Protein AF-A0A3L7U3W5-F1 (afdb_monomer_lite)

Structure (mmCIF, N/CA/C/O backbone):
data_AF-A0A3L7U3W5-F1
#
_entry.id   AF-A0A3L7U3W5-F1
#
loop_
_atom_site.group_PDB
_atom_site.id
_atom_site.type_symbol
_atom_site.label_atom_id
_atom_site.label_alt_id
_atom_site.label_comp_id
_atom_site.label_asym_id
_atom_site.label_entity_id
_atom_site.label_seq_id
_atom_site.pdbx_PDB_ins_code
_atom_site.Cartn_x
_atom_site.Cartn_y
_atom_site.Cartn_z
_atom_site.occupancy
_atom_site.B_iso_or_equiv
_atom_site.auth_seq_id
_atom_site.auth_comp_id
_atom_site.auth_asym_id
_atom_site.auth_atom_id
_atom_site.pdbx_PDB_model_num
ATOM 1 N N . ASP A 1 1 ? 16.079 4.900 0.055 1.00 87.31 1 ASP A N 1
ATOM 2 C CA . ASP A 1 1 ? 16.506 3.492 0.210 1.00 87.31 1 ASP A CA 1
ATOM 3 C C . ASP A 1 1 ? 16.221 2.652 -1.020 1.00 87.31 1 ASP A C 1
ATOM 5 O O . ASP A 1 1 ? 17.179 2.238 -1.653 1.00 87.31 1 ASP A O 1
ATOM 9 N N . ALA A 1 2 ? 14.956 2.459 -1.415 1.00 90.25 2 ALA A N 1
ATOM 10 C CA . ALA A 1 2 ? 14.607 1.685 -2.617 1.00 90.25 2 ALA A CA 1
ATOM 11 C C . ALA A 1 2 ? 15.338 2.161 -3.890 1.00 90.25 2 ALA A C 1
ATOM 13 O O . ALA A 1 2 ? 15.872 1.344 -4.636 1.00 90.25 2 ALA A O 1
ATOM 14 N N . ASP A 1 3 ? 15.429 3.479 -4.088 1.00 89.00 3 ASP A N 1
ATOM 15 C CA . ASP A 1 3 ? 16.202 4.085 -5.176 1.00 89.00 3 ASP A CA 1
ATOM 16 C C . ASP A 1 3 ? 17.681 3.656 -5.145 1.00 89.00 3 ASP A C 1
ATOM 18 O O . ASP A 1 3 ? 18.153 2.978 -6.056 1.00 89.00 3 ASP A O 1
ATOM 22 N N . ALA A 1 4 ? 18.378 3.917 -4.034 1.00 88.94 4 ALA A N 1
ATOM 23 C CA . ALA A 1 4 ? 19.773 3.523 -3.836 1.00 88.94 4 ALA A CA 1
ATOM 24 C C . ALA A 1 4 ? 20.010 2.007 -3.983 1.00 88.94 4 ALA A C 1
ATOM 26 O O . ALA A 1 4 ? 21.026 1.599 -4.543 1.00 88.94 4 ALA A O 1
ATOM 27 N N . ALA A 1 5 ? 19.080 1.166 -3.518 1.00 91.38 5 ALA A N 1
ATOM 28 C CA . ALA A 1 5 ? 19.152 -0.280 -3.708 1.00 91.38 5 ALA A CA 1
ATOM 29 C C . ALA A 1 5 ? 19.057 -0.651 -5.197 1.00 91.38 5 ALA A C 1
ATOM 31 O O . ALA A 1 5 ? 19.858 -1.448 -5.682 1.00 91.38 5 ALA A O 1
ATOM 32 N N . SER A 1 6 ? 18.138 -0.033 -5.945 1.00 90.06 6 SER A N 1
ATOM 33 C CA . SER A 1 6 ? 18.023 -0.255 -7.390 1.00 90.06 6 SER A CA 1
ATOM 34 C C . SER A 1 6 ? 19.264 0.225 -8.158 1.00 90.06 6 SER A C 1
ATOM 36 O O . SER A 1 6 ? 19.706 -0.452 -9.084 1.00 90.06 6 SER A O 1
ATOM 38 N N . GLU A 1 7 ? 19.883 1.330 -7.730 1.00 87.31 7 GLU A N 1
ATOM 39 C CA . GLU A 1 7 ? 21.149 1.839 -8.275 1.00 87.31 7 GLU A CA 1
ATOM 40 C C . GLU A 1 7 ? 22.333 0.920 -7.978 1.00 87.31 7 GLU A C 1
ATOM 42 O O . GLU A 1 7 ? 23.217 0.734 -8.815 1.00 87.31 7 GLU A O 1
ATOM 47 N N . PHE A 1 8 ? 22.358 0.322 -6.789 1.00 90.06 8 PHE A N 1
ATOM 48 C CA . PHE A 1 8 ? 23.371 -0.660 -6.434 1.00 90.06 8 PHE A CA 1
ATOM 49 C C . PHE A 1 8 ? 23.267 -1.910 -7.315 1.00 90.06 8 PHE A C 1
ATOM 51 O O . PHE A 1 8 ? 24.278 -2.350 -7.858 1.00 90.06 8 PHE A O 1
ATOM 58 N N . LEU A 1 9 ? 22.055 -2.441 -7.524 1.00 91.69 9 LEU A N 1
ATOM 59 C CA . LEU A 1 9 ? 21.842 -3.631 -8.358 1.00 91.69 9 LEU A CA 1
ATOM 60 C C . LEU A 1 9 ? 22.316 -3.429 -9.805 1.00 91.69 9 LEU A C 1
ATOM 62 O O . LEU A 1 9 ? 22.841 -4.366 -10.398 1.00 91.69 9 LEU A O 1
ATOM 66 N N . LYS A 1 10 ? 22.224 -2.208 -10.353 1.00 86.44 10 LYS A N 1
ATOM 67 C CA . LYS A 1 10 ? 22.739 -1.868 -11.698 1.00 86.44 10 LYS A CA 1
ATOM 68 C C . LYS A 1 10 ? 24.260 -2.033 -11.828 1.00 86.44 10 LYS A C 1
ATOM 70 O O . LYS A 1 10 ? 24.765 -2.083 -12.944 1.00 86.44 10 LYS A O 1
ATOM 75 N N . LYS A 1 11 ? 24.991 -2.087 -10.709 1.00 88.88 11 LYS A N 1
ATOM 76 C CA . LYS A 1 11 ? 26.459 -2.204 -10.657 1.00 88.88 11 LYS A CA 1
ATOM 77 C C . LYS A 1 11 ? 26.939 -3.635 -10.392 1.00 88.88 11 LYS A C 1
ATOM 79 O O . LYS A 1 11 ? 28.143 -3.877 -10.413 1.00 88.88 11 LYS A O 1
ATOM 84 N N . VAL A 1 12 ? 26.029 -4.571 -10.120 1.00 93.25 12 VAL A N 1
ATOM 85 C CA . VAL A 1 12 ? 26.356 -5.981 -9.868 1.00 93.25 12 VAL A CA 1
ATOM 86 C C . VAL A 1 12 ? 26.534 -6.689 -11.211 1.00 93.25 12 VAL A C 1
ATOM 88 O O . VAL A 1 12 ? 25.612 -6.709 -12.018 1.00 93.25 12 VAL A O 1
ATOM 91 N N . ALA A 1 13 ? 27.713 -7.265 -11.461 1.00 93.44 13 ALA A N 1
ATOM 92 C CA . ALA A 1 13 ? 28.085 -7.808 -12.773 1.00 93.44 13 ALA A CA 1
ATOM 93 C C . ALA A 1 13 ? 27.183 -8.967 -13.239 1.00 93.44 13 ALA A C 1
ATOM 95 O O . ALA A 1 13 ? 26.993 -9.170 -14.436 1.00 93.44 13 ALA A O 1
ATOM 96 N N . GLU A 1 14 ? 26.622 -9.719 -12.295 1.00 96.19 14 GLU A N 1
ATOM 97 C CA . GLU A 1 14 ? 25.724 -10.848 -12.528 1.00 96.19 14 GLU A CA 1
ATOM 98 C C . GLU A 1 14 ? 24.272 -10.424 -12.815 1.00 96.19 14 GLU A C 1
ATOM 100 O O . GLU A 1 14 ? 23.442 -11.272 -13.148 1.00 96.19 14 GLU A O 1
ATOM 105 N N . ILE A 1 15 ? 23.947 -9.133 -12.684 1.00 92.31 15 ILE A N 1
ATOM 106 C CA . ILE A 1 15 ? 22.603 -8.590 -12.893 1.00 92.31 15 ILE A CA 1
ATOM 107 C C . ILE A 1 15 ? 22.582 -7.765 -14.177 1.00 92.31 15 ILE A C 1
ATOM 109 O O . ILE A 1 15 ? 23.355 -6.829 -14.364 1.00 92.31 15 ILE A O 1
ATOM 113 N N . ASP A 1 16 ? 21.637 -8.080 -15.060 1.00 89.81 16 ASP A N 1
ATOM 114 C CA . ASP A 1 16 ? 21.384 -7.275 -16.251 1.00 89.81 16 ASP A CA 1
ATOM 115 C C . ASP A 1 16 ? 20.759 -5.925 -15.858 1.00 89.81 16 ASP A C 1
ATOM 117 O O . ASP A 1 16 ? 19.572 -5.835 -15.523 1.00 89.81 16 ASP A O 1
ATOM 121 N N . ALA A 1 17 ? 21.567 -4.865 -15.913 1.00 87.44 17 ALA A N 1
ATOM 122 C CA . ALA A 1 17 ? 21.171 -3.512 -15.537 1.00 87.44 17 ALA A CA 1
ATOM 123 C C . ALA A 1 17 ? 20.010 -2.940 -16.380 1.00 87.44 17 ALA A C 1
ATOM 125 O O . ALA A 1 17 ? 19.346 -1.999 -15.939 1.00 87.44 17 ALA A O 1
ATOM 126 N N . ASP A 1 18 ? 19.719 -3.515 -17.554 1.00 86.38 18 ASP A N 1
ATOM 127 C CA . ASP A 1 18 ? 18.610 -3.104 -18.428 1.00 86.38 18 ASP A CA 1
ATOM 128 C C . ASP A 1 18 ? 17.272 -3.779 -18.075 1.00 86.38 18 ASP A C 1
ATOM 130 O O . ASP A 1 18 ? 16.249 -3.518 -18.727 1.00 86.38 18 ASP A O 1
ATOM 134 N N . ARG A 1 19 ? 17.270 -4.656 -17.059 1.00 91.50 19 ARG A N 1
ATOM 135 C CA . ARG A 1 19 ? 16.129 -5.499 -16.663 1.00 91.50 19 ARG A CA 1
ATOM 136 C C . ARG A 1 19 ? 15.846 -5.491 -15.159 1.00 91.50 19 ARG A C 1
ATOM 138 O O . ARG A 1 19 ? 15.247 -6.423 -14.631 1.00 91.50 19 ARG A O 1
ATOM 145 N N . ILE A 1 20 ? 16.228 -4.423 -14.466 1.00 92.75 20 ILE A N 1
ATOM 146 C CA . ILE A 1 20 ? 15.908 -4.235 -13.045 1.00 92.75 20 ILE A CA 1
ATOM 147 C C . ILE A 1 20 ? 14.549 -3.549 -12.912 1.00 92.75 20 ILE A C 1
ATOM 149 O O . ILE A 1 20 ? 14.344 -2.489 -13.496 1.00 92.75 20 ILE A O 1
ATOM 153 N N . GLY A 1 21 ? 13.634 -4.121 -12.131 1.00 95.00 21 GLY A N 1
ATOM 154 C CA . GLY A 1 21 ? 12.339 -3.525 -11.788 1.00 95.00 21 GLY A CA 1
ATOM 155 C C . GLY A 1 21 ? 12.110 -3.468 -10.279 1.00 95.00 21 GLY A C 1
ATOM 156 O O . GLY A 1 21 ? 12.918 -3.987 -9.509 1.00 95.00 21 GLY A O 1
ATOM 157 N N . ILE A 1 22 ? 11.008 -2.845 -9.854 1.00 97.38 22 ILE A N 1
ATOM 158 C CA . ILE A 1 22 ? 10.616 -2.764 -8.437 1.00 97.38 22 ILE A CA 1
ATOM 159 C C . ILE A 1 22 ? 9.264 -3.444 -8.248 1.00 97.38 22 ILE A C 1
ATOM 161 O O . ILE A 1 22 ? 8.291 -3.085 -8.909 1.00 97.38 22 ILE A O 1
ATOM 165 N N . ALA A 1 23 ? 9.208 -4.395 -7.316 1.00 98.06 23 ALA A N 1
ATOM 166 C CA . ALA A 1 23 ? 7.962 -4.904 -6.764 1.00 98.06 23 ALA A CA 1
ATOM 167 C C . ALA A 1 23 ? 7.704 -4.221 -5.416 1.00 98.06 23 ALA A C 1
ATOM 169 O O . ALA A 1 23 ? 8.524 -4.325 -4.505 1.00 98.06 23 ALA A O 1
ATOM 170 N N . GLY A 1 24 ? 6.593 -3.498 -5.308 1.00 98.06 24 GLY A N 1
ATOM 171 C CA . GLY A 1 24 ? 6.201 -2.771 -4.107 1.00 98.06 24 GLY A CA 1
ATOM 172 C C . GLY A 1 24 ? 4.864 -3.275 -3.582 1.00 98.06 24 GLY A C 1
ATOM 173 O O . GLY A 1 24 ? 3.891 -3.301 -4.333 1.00 98.06 24 GLY A O 1
ATOM 174 N N . HIS A 1 25 ? 4.813 -3.658 -2.306 1.00 98.31 25 HIS A N 1
ATOM 175 C CA . HIS A 1 25 ? 3.588 -4.085 -1.624 1.00 98.31 25 HIS A CA 1
ATOM 176 C C . HIS A 1 25 ? 3.057 -2.995 -0.702 1.00 98.31 25 HIS A C 1
ATOM 178 O O . HIS A 1 25 ? 3.849 -2.363 -0.004 1.00 98.31 25 HIS A O 1
ATOM 184 N N . SER A 1 26 ? 1.740 -2.777 -0.709 1.00 96.75 26 SER A N 1
ATOM 185 C CA . SER A 1 26 ? 1.068 -1.775 0.121 1.00 96.75 26 SER A CA 1
ATOM 186 C C . SER A 1 26 ? 1.695 -0.387 -0.078 1.00 96.75 26 SER A C 1
ATOM 188 O O . SER A 1 26 ? 1.810 0.073 -1.218 1.00 96.75 26 SER A O 1
ATOM 190 N N . GLU A 1 27 ? 2.195 0.258 0.977 1.00 94.75 27 GLU A N 1
ATOM 191 C CA . GLU A 1 27 ? 2.986 1.497 0.911 1.00 94.75 27 GLU A CA 1
ATOM 192 C C . GLU A 1 27 ? 4.168 1.411 -0.071 1.00 94.75 27 GLU A C 1
ATOM 194 O O . GLU A 1 27 ? 4.445 2.353 -0.815 1.00 94.75 27 GLU A O 1
ATOM 199 N N . GLY A 1 28 ? 4.839 0.260 -0.160 1.00 96.25 28 GLY A N 1
ATOM 200 C CA . GLY A 1 28 ? 5.897 0.027 -1.144 1.00 96.25 28 GLY A CA 1
ATOM 201 C C . GLY A 1 28 ? 5.395 0.160 -2.586 1.00 96.25 28 GLY A C 1
ATOM 202 O O . GLY A 1 28 ? 6.144 0.590 -3.463 1.00 96.25 28 GLY A O 1
ATOM 203 N N . GLY A 1 29 ? 4.121 -0.154 -2.829 1.00 95.88 29 GLY A N 1
ATOM 204 C CA . GLY A 1 29 ? 3.439 0.049 -4.105 1.00 95.88 29 GLY A CA 1
ATOM 205 C C . GLY A 1 29 ? 3.151 1.520 -4.423 1.00 95.88 29 GLY A C 1
ATOM 206 O O . GLY A 1 29 ? 3.066 1.870 -5.596 1.00 95.88 29 GLY A O 1
ATOM 207 N N . MET A 1 30 ? 3.084 2.398 -3.417 1.00 93.38 30 MET A N 1
ATOM 208 C CA . MET A 1 30 ? 3.056 3.858 -3.607 1.00 93.38 30 MET A CA 1
ATOM 209 C C . MET A 1 30 ? 4.457 4.421 -3.862 1.00 93.38 30 MET A C 1
ATOM 211 O O . MET A 1 30 ? 4.635 5.334 -4.667 1.00 93.38 30 MET A O 1
ATOM 215 N N . ILE A 1 31 ? 5.468 3.859 -3.195 1.00 94.06 31 ILE A N 1
ATOM 216 C CA . ILE A 1 31 ? 6.863 4.299 -3.316 1.00 94.06 31 ILE A CA 1
ATOM 217 C C . ILE A 1 31 ? 7.495 3.868 -4.644 1.00 94.06 31 ILE A C 1
ATOM 219 O O . ILE A 1 31 ? 8.298 4.610 -5.207 1.00 94.06 31 ILE A O 1
ATOM 223 N N . ALA A 1 32 ? 7.155 2.696 -5.181 1.00 95.81 32 ALA A N 1
ATOM 224 C CA . ALA A 1 32 ? 7.768 2.195 -6.411 1.00 95.81 32 ALA A CA 1
ATOM 225 C C . ALA A 1 32 ? 7.563 3.134 -7.630 1.00 95.81 32 ALA A C 1
ATOM 227 O O . ALA A 1 32 ? 8.553 3.449 -8.302 1.00 95.81 32 ALA A O 1
ATOM 228 N N . PRO A 1 33 ? 6.350 3.671 -7.893 1.00 94.50 33 PRO A N 1
ATOM 229 C CA . PRO A 1 33 ? 6.139 4.729 -8.881 1.00 94.50 33 PRO A CA 1
ATOM 230 C C . PRO A 1 33 ? 6.935 6.002 -8.593 1.00 94.50 33 PRO A C 1
ATOM 232 O O . PRO A 1 33 ? 7.474 6.602 -9.520 1.00 94.50 33 PRO A O 1
ATOM 235 N N . LEU A 1 34 ? 7.048 6.404 -7.322 1.00 92.25 34 LEU A N 1
ATOM 236 C CA . LEU A 1 34 ? 7.794 7.599 -6.919 1.00 92.25 34 LEU A CA 1
ATOM 237 C C . LEU A 1 34 ? 9.285 7.476 -7.261 1.0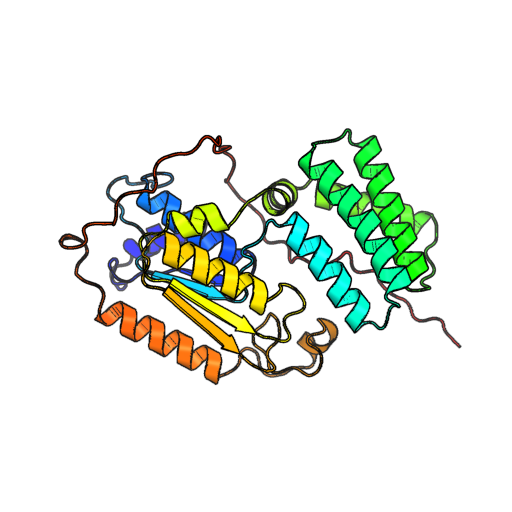0 92.25 34 LEU A C 1
ATOM 239 O O . LEU A 1 34 ? 9.863 8.398 -7.831 1.00 92.25 34 LEU A O 1
ATOM 243 N N . VAL A 1 35 ? 9.887 6.316 -6.989 1.00 91.56 35 VAL A N 1
ATOM 244 C CA . VAL A 1 35 ? 11.279 6.021 -7.364 1.00 91.56 35 VAL A CA 1
ATOM 245 C C . VAL A 1 35 ? 11.451 6.026 -8.883 1.00 91.56 35 VAL A C 1
ATOM 247 O O . VAL A 1 35 ? 12.390 6.636 -9.390 1.00 91.56 35 VAL A O 1
ATOM 250 N N . SER A 1 36 ? 10.539 5.391 -9.627 1.00 90.31 36 SER A N 1
ATOM 251 C CA . SER A 1 36 ? 10.600 5.400 -11.095 1.00 90.31 36 SER A CA 1
ATOM 252 C C . SER A 1 36 ? 10.498 6.817 -11.660 1.00 90.31 36 SER A C 1
ATOM 254 O O . SER A 1 36 ? 11.275 7.178 -12.540 1.00 90.31 36 SER A O 1
ATOM 256 N N . MET A 1 37 ? 9.574 7.626 -11.140 1.00 88.75 37 MET A N 1
ATOM 257 C CA . MET A 1 37 ? 9.403 9.031 -11.504 1.00 88.75 37 MET A CA 1
ATOM 258 C C . MET A 1 37 ? 10.692 9.827 -11.272 1.00 88.75 37 MET A C 1
ATOM 260 O O . MET A 1 37 ? 11.177 10.470 -12.198 1.00 88.75 37 MET A O 1
ATOM 264 N N . TRP A 1 38 ? 11.278 9.737 -10.074 1.00 86.69 38 TRP A N 1
ATOM 265 C CA . TRP A 1 38 ? 12.541 10.399 -9.745 1.00 86.69 38 TRP A CA 1
ATOM 266 C C . TRP A 1 38 ? 13.646 10.057 -10.748 1.00 86.69 38 TRP A C 1
ATOM 268 O O . TRP A 1 38 ? 14.199 10.955 -11.385 1.00 86.69 38 TRP A O 1
ATOM 278 N N . GLN A 1 39 ? 13.880 8.766 -10.996 1.00 82.94 39 GLN A N 1
ATOM 279 C CA . GLN A 1 39 ? 14.901 8.330 -11.950 1.00 82.94 39 GLN A CA 1
ATOM 280 C C . GLN A 1 39 ? 14.596 8.758 -13.398 1.00 82.94 39 GLN A C 1
ATOM 282 O O . GLN A 1 39 ? 15.516 9.086 -14.144 1.00 82.94 39 GLN A O 1
ATOM 287 N N . ASN A 1 40 ? 13.325 8.790 -13.817 1.00 75.12 40 ASN A N 1
ATOM 288 C CA . ASN A 1 40 ? 12.932 9.268 -15.153 1.00 75.12 40 ASN A CA 1
ATOM 289 C C . ASN A 1 40 ? 13.188 10.769 -15.351 1.00 75.12 40 ASN A C 1
ATOM 291 O O . ASN A 1 40 ? 13.339 11.219 -16.488 1.00 75.12 40 ASN A O 1
ATOM 295 N N . GLU A 1 41 ? 13.197 11.535 -14.264 1.00 76.38 41 GLU A N 1
ATOM 296 C CA . GLU A 1 41 ? 13.329 12.994 -14.265 1.00 76.38 41 GLU A CA 1
ATOM 297 C C . GLU A 1 41 ? 14.745 13.466 -13.933 1.00 76.38 41 GLU A C 1
ATOM 299 O O . GLU A 1 41 ? 14.994 14.668 -13.876 1.00 76.38 41 GLU A O 1
ATOM 304 N N . GLY A 1 42 ? 15.676 12.535 -13.703 1.00 69.25 42 GLY A N 1
ATOM 305 C CA . GLY A 1 42 ? 17.019 12.858 -13.222 1.00 69.25 42 GLY A CA 1
ATOM 306 C C . GLY A 1 42 ? 17.022 13.441 -11.804 1.00 69.25 42 GLY A C 1
ATOM 307 O O . GLY A 1 42 ? 18.013 14.030 -11.379 1.00 69.25 42 GLY A O 1
ATOM 308 N N . LEU A 1 43 ? 15.921 13.287 -11.065 1.00 60.97 43 LEU A N 1
ATOM 309 C CA . LEU A 1 43 ? 15.803 13.674 -9.666 1.00 60.97 43 LEU A CA 1
ATOM 310 C C . LEU A 1 43 ? 16.264 12.486 -8.813 1.00 60.97 43 LEU A C 1
ATOM 312 O O . LEU A 1 43 ? 15.838 11.359 -9.024 1.00 60.97 43 LEU A O 1
ATOM 316 N N . GLY A 1 44 ? 17.156 12.700 -7.850 1.00 55.72 44 GLY A N 1
ATOM 317 C CA . GLY A 1 44 ? 17.558 11.652 -6.898 1.00 55.72 44 GLY A CA 1
ATOM 318 C C . GLY A 1 44 ? 18.682 10.707 -7.342 1.00 55.72 44 GLY A C 1
ATOM 319 O O . GLY A 1 44 ? 19.245 10.023 -6.489 1.00 55.72 44 GLY A O 1
ATOM 320 N N . ALA A 1 45 ? 19.106 10.720 -8.608 1.00 52.66 45 ALA A N 1
ATOM 321 C CA . ALA A 1 45 ? 20.239 9.903 -9.030 1.00 52.66 45 ALA A CA 1
ATOM 322 C C . ALA A 1 45 ? 21.571 10.464 -8.490 1.00 52.66 45 ALA A C 1
ATOM 324 O O . ALA A 1 45 ? 21.867 11.653 -8.600 1.00 52.66 45 ALA A O 1
ATOM 325 N N . SER A 1 46 ? 22.409 9.586 -7.934 1.00 54.72 46 SER A N 1
ATOM 326 C CA . SER A 1 46 ? 23.821 9.904 -7.648 1.00 54.72 46 SER A CA 1
ATOM 327 C C . SER A 1 46 ? 24.674 9.967 -8.924 1.00 54.72 46 SER A C 1
ATOM 329 O O . SER A 1 46 ? 25.789 10.484 -8.888 1.00 54.72 46 SER A O 1
ATOM 331 N N . ASP A 1 47 ? 24.125 9.475 -10.037 1.00 57.16 47 ASP A N 1
ATOM 332 C CA . ASP A 1 47 ? 24.673 9.546 -11.385 1.00 57.16 47 ASP A CA 1
ATOM 333 C C . ASP A 1 47 ? 23.550 9.957 -12.363 1.00 57.16 47 ASP A C 1
ATOM 335 O O . ASP A 1 47 ? 22.632 9.165 -12.584 1.00 57.16 47 ASP A O 1
ATOM 339 N N . PRO A 1 48 ? 23.582 11.171 -12.939 1.00 54.78 48 PRO A N 1
ATOM 340 C CA . PRO A 1 48 ? 22.560 11.656 -13.869 1.00 54.78 48 PRO A CA 1
ATOM 341 C C . PRO A 1 48 ? 22.478 10.860 -15.186 1.00 54.78 48 PRO A C 1
ATOM 343 O O . PRO A 1 48 ? 21.525 11.051 -15.939 1.00 54.78 48 PRO A O 1
ATOM 346 N N . GLU A 1 49 ? 23.431 9.961 -15.467 1.00 56.72 49 GLU A N 1
ATOM 347 C CA . GLU A 1 49 ? 23.366 9.023 -16.598 1.00 56.72 49 GLU A CA 1
ATOM 348 C C . GLU A 1 49 ? 22.754 7.657 -16.224 1.00 56.72 49 GLU A C 1
ATOM 350 O O . GLU A 1 49 ? 22.501 6.804 -17.093 1.00 56.72 49 GLU A O 1
ATOM 355 N N . SER A 1 50 ? 22.454 7.432 -14.938 1.00 60.84 50 SER A N 1
ATOM 356 C CA . SER A 1 50 ? 21.730 6.237 -14.516 1.00 60.84 50 SER A CA 1
ATOM 357 C C . SER A 1 50 ? 20.266 6.330 -14.936 1.00 60.84 50 SER A C 1
ATOM 359 O O . SER A 1 50 ? 19.553 7.279 -14.632 1.00 60.84 50 SER A O 1
ATOM 361 N N . ALA A 1 51 ? 19.796 5.331 -15.673 1.00 65.44 51 ALA A N 1
ATOM 362 C CA . ALA A 1 51 ? 18.448 5.296 -16.206 1.00 65.44 51 ALA A CA 1
ATOM 363 C C . ALA A 1 51 ? 17.522 4.617 -15.232 1.00 65.44 51 ALA A C 1
ATOM 365 O O . ALA A 1 51 ? 17.937 3.768 -14.447 1.00 65.44 51 ALA A O 1
ATOM 366 N N . ALA A 1 52 ? 16.247 4.936 -15.379 1.00 76.62 52 ALA A N 1
ATOM 367 C CA . ALA A 1 52 ? 15.199 4.392 -14.555 1.00 76.62 52 ALA A CA 1
ATOM 368 C C . ALA A 1 52 ? 15.138 2.858 -14.543 1.00 76.62 52 ALA A C 1
ATOM 370 O O . ALA A 1 52 ? 15.535 2.166 -15.486 1.00 76.62 52 ALA A O 1
ATOM 371 N N . VAL A 1 53 ? 14.573 2.336 -13.456 1.00 90.31 53 VAL A N 1
ATOM 372 C CA . VAL A 1 53 ? 14.046 0.972 -13.378 1.00 90.31 53 VAL A CA 1
ATOM 373 C C . VAL A 1 53 ? 13.154 0.675 -14.580 1.00 90.31 53 VAL A C 1
ATOM 375 O O . VAL A 1 53 ? 12.490 1.551 -15.118 1.00 90.31 53 VAL A O 1
ATOM 378 N N . SER A 1 54 ? 13.148 -0.575 -15.020 1.00 92.06 54 SER A N 1
ATOM 379 C CA . SER A 1 54 ? 12.613 -0.986 -16.316 1.00 92.06 54 SER A CA 1
ATOM 380 C C . SER A 1 54 ? 11.162 -1.453 -16.295 1.00 92.06 54 SER A C 1
ATOM 382 O O . SER A 1 54 ? 10.563 -1.551 -17.363 1.00 92.06 54 SER A O 1
ATOM 384 N N . PHE A 1 55 ? 10.601 -1.756 -15.125 1.00 95.81 55 PHE A N 1
ATOM 385 C CA . PHE A 1 55 ? 9.193 -2.113 -14.930 1.00 95.81 55 PHE A CA 1
ATOM 386 C C . PHE A 1 55 ? 8.810 -1.996 -13.449 1.00 95.81 55 PHE A C 1
ATOM 388 O O . PHE A 1 55 ? 9.683 -2.001 -12.575 1.00 95.81 55 PHE A O 1
ATOM 395 N N . LEU A 1 56 ? 7.508 -1.932 -13.171 1.00 97.81 56 LEU A N 1
ATOM 396 C CA . LEU A 1 56 ? 6.948 -1.895 -11.820 1.00 97.81 56 LEU A CA 1
ATOM 397 C C . LEU A 1 56 ? 5.925 -3.012 -11.615 1.00 97.81 56 LEU A C 1
ATOM 399 O O . LEU A 1 56 ? 5.104 -3.271 -12.496 1.00 97.81 56 LEU A O 1
ATOM 403 N N . VAL A 1 57 ? 5.943 -3.624 -10.432 1.00 98.62 57 VAL A N 1
ATOM 404 C CA . VAL A 1 57 ? 4.894 -4.529 -9.952 1.00 98.62 57 VAL A CA 1
ATOM 405 C C . VAL A 1 57 ? 4.307 -3.953 -8.663 1.00 98.62 57 VAL A C 1
ATOM 407 O O . VAL A 1 57 ? 5.013 -3.802 -7.671 1.00 98.62 57 VAL A O 1
ATOM 410 N N . LEU A 1 58 ? 3.028 -3.594 -8.683 1.00 98.69 58 LEU A N 1
ATOM 411 C CA . LEU A 1 58 ? 2.323 -2.929 -7.590 1.00 98.69 58 LEU A CA 1
ATOM 412 C C . LEU A 1 58 ? 1.363 -3.931 -6.942 1.00 98.69 58 LEU A C 1
ATOM 414 O O . LEU A 1 58 ? 0.391 -4.354 -7.566 1.00 98.69 58 LEU A O 1
ATOM 418 N N . LEU A 1 59 ? 1.651 -4.339 -5.711 1.00 98.75 59 LEU A N 1
ATOM 419 C CA . LEU A 1 59 ? 0.904 -5.359 -4.975 1.00 98.75 59 LEU A CA 1
ATOM 420 C C . LEU A 1 59 ? 0.050 -4.668 -3.913 1.00 98.75 59 LEU A C 1
ATOM 422 O O . LEU A 1 59 ? 0.611 -4.024 -3.032 1.00 98.75 59 LEU A O 1
ATOM 426 N N . ALA A 1 60 ? -1.277 -4.781 -3.989 1.00 98.25 60 ALA A N 1
ATOM 427 C CA . ALA A 1 60 ? -2.208 -4.149 -3.048 1.00 98.25 60 ALA A CA 1
ATOM 428 C C . ALA A 1 60 ? -1.860 -2.667 -2.796 1.00 98.25 60 ALA A C 1
ATOM 430 O O . ALA A 1 60 ? -1.821 -2.195 -1.664 1.00 98.25 60 ALA A O 1
ATOM 431 N N . ALA A 1 61 ? -1.500 -1.957 -3.868 1.00 97.81 61 ALA A N 1
ATOM 432 C CA . ALA A 1 61 ? -0.970 -0.607 -3.782 1.00 97.81 61 ALA A CA 1
ATOM 433 C C . ALA A 1 61 ? -2.109 0.412 -3.635 1.00 97.81 61 ALA A C 1
ATOM 435 O O . ALA A 1 61 ? -2.999 0.438 -4.495 1.00 97.81 61 ALA A O 1
ATOM 436 N N . PRO A 1 62 ? -2.070 1.289 -2.618 1.00 96.62 62 PRO A N 1
ATOM 437 C CA . PRO A 1 62 ? -2.942 2.446 -2.586 1.00 96.62 62 PRO A CA 1
ATOM 438 C C . PRO A 1 62 ? -2.689 3.373 -3.780 1.00 96.62 62 PRO A C 1
ATOM 440 O O . PRO A 1 62 ? -1.557 3.673 -4.160 1.00 96.62 62 PRO A O 1
ATOM 443 N N . ALA A 1 63 ? -3.783 3.851 -4.346 1.00 96.00 63 ALA A N 1
ATOM 444 C CA . ALA A 1 63 ? -3.876 4.808 -5.436 1.00 96.00 63 ALA A CA 1
ATOM 445 C C . ALA A 1 63 ? -4.737 6.025 -5.036 1.00 96.00 63 ALA A C 1
ATOM 447 O O . ALA A 1 63 ? -5.037 6.874 -5.868 1.00 96.00 63 ALA A O 1
ATOM 448 N N . GLN A 1 64 ? -5.122 6.109 -3.761 1.00 94.69 64 GLN A N 1
ATOM 449 C CA . GLN A 1 64 ? -5.760 7.256 -3.117 1.00 94.69 64 GLN A CA 1
ATOM 450 C C . GLN A 1 64 ? -4.783 7.909 -2.135 1.00 94.69 64 GLN A C 1
ATOM 452 O O . GLN A 1 64 ? -3.750 7.327 -1.795 1.00 94.69 64 GLN A O 1
ATOM 457 N N . ARG A 1 65 ? -5.112 9.111 -1.650 1.00 93.88 65 ARG A N 1
ATOM 458 C CA . ARG A 1 65 ? -4.329 9.757 -0.588 1.00 93.88 65 ARG A CA 1
ATOM 459 C C . ARG A 1 65 ? -4.414 8.941 0.698 1.00 93.88 65 ARG A C 1
ATOM 461 O O . ARG A 1 65 ? -5.470 8.383 0.996 1.00 93.88 65 ARG A O 1
ATOM 468 N N . GLY A 1 66 ? -3.345 8.922 1.497 1.00 93.50 66 GLY A N 1
ATOM 469 C CA . GLY A 1 66 ? -3.312 8.131 2.734 1.00 93.50 66 GLY A CA 1
ATOM 470 C C . GLY A 1 66 ? -4.445 8.473 3.705 1.00 93.50 66 GLY A C 1
ATOM 471 O O . GLY A 1 66 ? -4.990 7.576 4.336 1.00 93.50 66 GLY A O 1
ATOM 472 N N . ALA A 1 67 ? -4.879 9.738 3.757 1.00 95.81 67 ALA A N 1
ATOM 473 C CA . ALA A 1 67 ? -6.051 10.151 4.534 1.00 95.81 67 ALA A CA 1
ATOM 474 C C . ALA A 1 67 ? -7.323 9.362 4.170 1.00 95.81 67 ALA A C 1
ATOM 476 O O . ALA A 1 67 ? -8.043 8.891 5.048 1.00 95.81 67 ALA A O 1
ATOM 477 N N . GLU A 1 68 ? -7.590 9.205 2.872 1.00 96.50 68 GLU A N 1
ATOM 478 C CA . GLU A 1 68 ? -8.756 8.474 2.369 1.00 96.50 68 GLU A CA 1
ATOM 479 C C . GLU A 1 68 ? -8.625 6.979 2.663 1.00 96.50 68 GLU A C 1
ATOM 481 O O . GLU A 1 68 ? -9.594 6.347 3.080 1.00 96.50 68 GLU A O 1
ATOM 486 N N . VAL A 1 69 ? -7.411 6.438 2.505 1.00 96.00 69 VAL A N 1
ATOM 487 C CA . VAL A 1 69 ? -7.098 5.034 2.795 1.00 96.00 69 VAL A CA 1
ATOM 488 C C . VAL A 1 69 ? -7.361 4.715 4.265 1.00 96.00 69 VAL A C 1
ATOM 490 O O . VAL A 1 69 ? -8.066 3.754 4.545 1.00 96.00 69 VAL A O 1
ATOM 493 N N . LEU A 1 70 ? -6.860 5.527 5.203 1.00 96.12 70 LEU A N 1
ATOM 494 C CA . LEU A 1 70 ? -7.005 5.279 6.644 1.00 96.12 70 LEU A CA 1
ATOM 495 C C . LEU A 1 70 ? -8.461 5.359 7.111 1.00 96.12 70 LEU A C 1
ATOM 497 O O . LEU A 1 70 ? -8.902 4.537 7.921 1.00 96.12 70 LEU A O 1
ATOM 501 N N . VAL A 1 71 ? -9.222 6.330 6.594 1.00 97.69 71 VAL A N 1
ATOM 502 C CA . VAL A 1 71 ? -10.649 6.468 6.914 1.00 97.69 71 VAL A CA 1
ATOM 503 C C . VAL A 1 71 ? -11.426 5.273 6.363 1.00 97.69 71 VAL A C 1
ATOM 505 O O . VAL A 1 71 ? -12.158 4.634 7.116 1.00 97.69 71 VAL A O 1
ATOM 508 N N . TRP A 1 72 ? -11.228 4.918 5.090 1.00 97.50 72 TRP A N 1
ATOM 509 C CA . TRP A 1 72 ? -11.885 3.758 4.482 1.00 97.50 72 TRP A CA 1
ATOM 510 C C . TRP A 1 72 ? -11.532 2.452 5.212 1.00 97.50 72 TRP A C 1
ATOM 512 O O . TRP A 1 72 ? -12.428 1.724 5.637 1.00 97.50 72 TRP A O 1
ATOM 522 N N . GLN A 1 73 ? -10.239 2.214 5.456 1.00 96.75 73 GLN A N 1
ATOM 523 C CA . GLN A 1 73 ? -9.720 1.036 6.157 1.00 96.75 73 GLN A CA 1
ATOM 524 C C . GLN A 1 73 ? -10.350 0.887 7.546 1.00 96.75 73 GLN A C 1
ATOM 526 O O . GLN A 1 73 ? -10.717 -0.214 7.946 1.00 96.75 73 GLN A O 1
ATOM 531 N N . THR A 1 74 ? -10.521 1.991 8.279 1.00 96.62 74 THR A N 1
ATOM 532 C CA . THR A 1 74 ? -11.164 1.962 9.603 1.00 96.62 74 THR A CA 1
ATOM 533 C C . THR A 1 74 ? -12.590 1.431 9.519 1.00 96.62 74 THR A C 1
ATOM 535 O O . THR A 1 74 ? -12.981 0.597 10.331 1.00 96.62 74 THR A O 1
ATOM 538 N N . GLY A 1 75 ? -13.360 1.882 8.526 1.00 97.00 75 GLY A N 1
ATOM 539 C CA . GLY A 1 75 ? -14.734 1.426 8.334 1.00 97.00 75 GLY A CA 1
ATOM 540 C C . GLY A 1 75 ? -14.810 -0.065 8.020 1.00 97.00 75 GLY A C 1
ATOM 541 O O . GLY A 1 75 ? -15.603 -0.776 8.634 1.00 97.00 75 GLY A O 1
ATOM 542 N N . GLU A 1 76 ? -13.958 -0.551 7.116 1.00 96.31 76 GLU A N 1
ATOM 543 C CA . GLU A 1 76 ? -13.946 -1.967 6.731 1.00 96.31 76 GLU A CA 1
ATOM 544 C C . GLU A 1 76 ? -13.503 -2.894 7.865 1.00 96.31 76 GLU A C 1
ATOM 546 O O . GLU A 1 76 ? -14.118 -3.941 8.075 1.00 96.31 76 GLU A O 1
ATOM 551 N N . LEU A 1 77 ? -12.482 -2.506 8.636 1.00 92.19 77 LEU A N 1
ATOM 552 C CA . LEU A 1 77 ? -12.031 -3.295 9.784 1.00 92.19 77 LEU A CA 1
ATOM 553 C C . LEU A 1 77 ? -13.115 -3.376 10.865 1.00 92.19 77 LEU A C 1
ATOM 555 O O . LEU A 1 77 ? -13.438 -4.470 11.323 1.00 92.19 77 LEU A O 1
ATOM 559 N N . MET A 1 78 ? -13.748 -2.253 11.211 1.00 94.12 78 MET A N 1
ATOM 560 C CA . MET A 1 78 ? -14.835 -2.239 12.197 1.00 94.12 78 MET A CA 1
ATOM 561 C C . MET A 1 78 ? -16.059 -3.035 11.729 1.00 94.12 78 MET A C 1
ATOM 563 O O . MET A 1 78 ? -16.693 -3.734 12.522 1.00 94.12 78 MET A O 1
ATOM 567 N N . ARG A 1 79 ? -16.385 -2.978 10.433 1.00 95.19 79 ARG A N 1
ATOM 568 C CA . ARG A 1 79 ? -17.460 -3.790 9.852 1.00 95.19 79 ARG A CA 1
ATOM 569 C C . ARG A 1 79 ? -17.141 -5.279 9.929 1.00 95.19 79 ARG A C 1
ATOM 571 O O . ARG A 1 79 ? -18.022 -6.071 10.260 1.00 95.19 79 ARG A O 1
ATOM 578 N N . ALA A 1 80 ? -15.892 -5.665 9.670 1.00 90.56 80 ALA A N 1
ATOM 579 C CA . ALA A 1 80 ? -15.440 -7.049 9.808 1.00 90.56 80 ALA A CA 1
ATOM 580 C C . ALA A 1 80 ? -15.491 -7.550 11.264 1.00 90.56 80 ALA A C 1
ATOM 582 O O . ALA A 1 80 ? -15.684 -8.744 11.492 1.00 90.56 80 ALA A O 1
ATOM 583 N N . GLU A 1 81 ? -15.376 -6.648 12.239 1.00 89.00 81 GLU A N 1
ATOM 584 C CA . GLU A 1 81 ? -15.552 -6.928 13.671 1.00 89.00 81 GLU A CA 1
ATOM 585 C C . GLU A 1 81 ? -17.026 -6.931 14.121 1.00 89.00 81 GLU A C 1
ATOM 587 O O . GLU A 1 81 ? -17.326 -7.270 15.266 1.00 89.00 81 GLU A O 1
ATOM 592 N N . GLY A 1 82 ? -17.966 -6.607 13.227 1.00 92.12 82 GLY A N 1
ATOM 593 C CA . GLY A 1 82 ? -19.403 -6.634 13.505 1.00 92.12 82 GLY A CA 1
ATOM 594 C C . GLY A 1 82 ? -19.946 -5.383 14.199 1.00 92.12 82 GLY A C 1
ATOM 595 O O . GLY A 1 82 ? -21.040 -5.433 14.765 1.00 92.12 82 GLY A O 1
ATOM 596 N N . VAL A 1 83 ? -19.215 -4.266 14.162 1.00 95.19 83 VAL A N 1
ATOM 597 C CA . VAL A 1 83 ? -19.712 -2.970 14.648 1.00 95.19 83 VAL A CA 1
ATOM 598 C C . VAL A 1 83 ? -20.863 -2.485 13.754 1.00 95.19 83 VAL A C 1
ATOM 600 O O . VAL A 1 83 ? -20.858 -2.713 12.545 1.00 95.19 83 VAL A O 1
ATOM 603 N N . SER A 1 84 ? -21.872 -1.826 14.336 1.00 97.31 84 SER A N 1
ATOM 604 C CA . SER A 1 84 ? -23.023 -1.336 13.566 1.00 97.31 84 SER A CA 1
ATOM 605 C C . SER A 1 84 ? -22.649 -0.173 12.642 1.00 97.31 84 SER A C 1
ATOM 607 O O . SER A 1 84 ? -21.783 0.640 12.970 1.00 97.31 84 SER A O 1
ATOM 609 N N . GLU A 1 85 ? -23.341 -0.044 11.507 1.00 97.75 85 GLU A N 1
ATOM 610 C CA . GLU A 1 85 ? -23.086 1.037 10.544 1.00 97.75 85 GLU A CA 1
ATOM 611 C C . GLU A 1 85 ? -23.290 2.431 11.154 1.00 97.75 85 GLU A C 1
ATOM 613 O O . GLU A 1 85 ? -22.573 3.366 10.803 1.00 97.75 85 GLU A O 1
ATOM 618 N N . GLU A 1 86 ? -24.223 2.590 12.099 1.00 97.81 86 GLU A N 1
ATOM 619 C CA . GLU A 1 86 ? -24.436 3.862 12.797 1.00 97.81 86 GLU A CA 1
ATOM 620 C C . GLU A 1 86 ? -23.219 4.257 13.641 1.00 97.81 86 GLU A C 1
ATOM 622 O O . GLU A 1 86 ? -22.804 5.418 13.635 1.00 97.81 86 GLU A O 1
ATOM 627 N N . ALA A 1 87 ? -22.625 3.293 14.348 1.00 97.50 87 ALA A N 1
ATOM 628 C CA . ALA A 1 87 ? -21.435 3.522 15.156 1.00 97.50 87 ALA A CA 1
ATOM 629 C C . ALA A 1 87 ? -20.191 3.728 14.275 1.00 97.50 87 ALA A C 1
ATOM 631 O O . ALA A 1 87 ? -19.398 4.635 14.535 1.00 97.50 87 ALA A O 1
ATOM 632 N N . ILE A 1 88 ? -20.061 2.959 13.186 1.00 98.19 88 ILE A N 1
ATOM 633 C CA . ILE A 1 88 ? -19.014 3.156 12.173 1.00 98.19 88 ILE A CA 1
ATOM 634 C C . ILE A 1 88 ? -19.097 4.574 11.606 1.00 98.19 88 ILE A C 1
ATOM 636 O O . ILE A 1 88 ? -18.086 5.271 11.574 1.00 98.19 88 ILE A O 1
ATOM 640 N N . ALA A 1 89 ? -20.284 5.053 11.224 1.00 98.44 89 ALA A N 1
ATOM 641 C CA . ALA A 1 89 ? -20.452 6.397 10.674 1.00 98.44 89 ALA A CA 1
ATOM 642 C C . ALA A 1 89 ? -19.943 7.491 11.631 1.00 98.44 89 ALA A C 1
ATOM 644 O O . ALA A 1 89 ? -19.260 8.419 11.192 1.00 98.44 89 ALA A O 1
ATOM 645 N N . ALA A 1 90 ? -20.211 7.367 12.936 1.00 98.19 90 ALA A N 1
ATOM 646 C CA . ALA A 1 90 ? -19.692 8.297 13.940 1.00 98.19 90 ALA A CA 1
ATOM 647 C C . ALA A 1 90 ? -18.155 8.255 14.033 1.00 98.19 90 ALA A C 1
ATOM 649 O O . ALA A 1 90 ? -17.509 9.307 14.056 1.00 98.19 90 ALA A O 1
ATOM 650 N N . VAL A 1 91 ? -17.559 7.057 14.021 1.00 98.31 91 VAL A N 1
ATOM 651 C CA . VAL A 1 91 ? -16.096 6.896 14.022 1.00 98.31 91 VAL A CA 1
ATOM 652 C C . VAL A 1 91 ? -15.469 7.492 12.763 1.00 98.31 91 VAL A C 1
ATOM 654 O O . VAL A 1 91 ? -14.474 8.206 12.868 1.00 98.31 91 VAL A O 1
ATOM 657 N N . LEU A 1 92 ? -16.049 7.270 11.580 1.00 98.44 92 LEU A N 1
ATOM 658 C CA . LEU A 1 92 ? -15.524 7.810 10.322 1.00 98.44 92 LEU A CA 1
ATOM 659 C C . LEU A 1 92 ? -15.553 9.344 10.287 1.00 98.44 92 LEU A C 1
ATOM 661 O O . LEU A 1 92 ? -14.613 9.960 9.779 1.00 98.44 92 LEU A O 1
ATOM 665 N N . VAL A 1 93 ? -16.578 9.974 10.873 1.00 98.69 93 VAL A N 1
ATOM 666 C CA . VAL A 1 93 ? -16.622 11.436 11.047 1.00 98.69 93 VAL A CA 1
ATOM 667 C C . VAL A 1 93 ? -15.477 11.914 11.944 1.00 98.69 93 VAL A C 1
ATOM 669 O O . VAL A 1 93 ? -14.746 12.831 11.562 1.00 98.69 93 VAL A O 1
ATOM 672 N N . ALA A 1 94 ? -15.273 11.278 13.101 1.00 98.44 94 ALA A N 1
ATOM 673 C CA . ALA A 1 94 ? -14.186 11.642 14.010 1.00 98.44 94 ALA A CA 1
ATOM 674 C C . ALA A 1 94 ? -12.800 11.399 13.382 1.00 98.44 94 ALA A C 1
ATOM 676 O O . ALA A 1 94 ? -11.902 12.231 13.511 1.00 98.44 94 ALA A O 1
ATOM 677 N N . HIS A 1 95 ? -12.633 10.303 12.639 1.00 98.44 95 HIS A N 1
ATOM 678 C CA . HIS A 1 95 ? -11.376 9.972 11.970 1.00 98.44 95 HIS A CA 1
ATOM 679 C C . HIS A 1 95 ? -11.068 10.976 10.853 1.00 98.44 95 HIS A C 1
ATOM 681 O O . HIS A 1 95 ? -9.952 11.484 10.758 1.00 98.44 95 HIS A O 1
ATOM 687 N N . THR A 1 96 ? -12.077 11.365 10.071 1.00 98.44 96 THR A N 1
ATOM 688 C CA . THR A 1 96 ? -11.932 12.409 9.048 1.00 98.44 96 THR A CA 1
ATOM 689 C C . THR A 1 96 ? -11.494 13.741 9.665 1.00 98.44 96 THR A C 1
ATOM 691 O O . THR A 1 96 ? -10.641 14.425 9.101 1.00 98.44 96 THR A O 1
ATOM 694 N N . ALA A 1 97 ? -12.005 14.102 10.848 1.00 98.19 97 ALA A N 1
ATOM 695 C CA . ALA A 1 97 ? -11.574 15.310 11.553 1.00 98.19 97 ALA A CA 1
ATOM 696 C C . ALA A 1 97 ? -10.087 15.261 11.952 1.00 98.19 97 ALA A C 1
ATOM 698 O O . ALA A 1 97 ? -9.385 16.259 11.796 1.00 98.19 97 ALA A O 1
ATOM 699 N N . VAL A 1 98 ? -9.583 14.102 12.398 1.00 97.88 98 VAL A N 1
ATOM 700 C CA . VAL A 1 98 ? -8.145 13.903 12.661 1.00 97.88 98 VAL A CA 1
ATOM 701 C C . VAL A 1 98 ? -7.329 14.052 11.376 1.00 97.88 98 VAL A C 1
ATOM 703 O O . VAL A 1 98 ? -6.332 14.774 11.373 1.00 97.88 98 VAL A O 1
ATOM 706 N N . MET A 1 99 ? -7.756 13.420 10.278 1.00 97.25 99 MET A N 1
ATOM 707 C CA . MET A 1 99 ? -7.052 13.518 8.995 1.00 97.25 99 MET A CA 1
ATOM 708 C C . MET A 1 99 ? -6.982 14.966 8.498 1.00 97.25 99 MET A C 1
ATOM 710 O O . MET A 1 99 ? -5.907 15.435 8.125 1.00 97.25 99 MET A O 1
ATOM 714 N N . ASN A 1 100 ? -8.091 15.706 8.572 1.00 97.00 100 ASN A N 1
ATOM 715 C CA . ASN A 1 100 ? -8.132 17.123 8.208 1.00 97.00 100 ASN A CA 1
ATOM 716 C C . ASN A 1 100 ? -7.233 17.972 9.113 1.00 97.00 100 ASN A C 1
ATOM 718 O O . ASN A 1 100 ? -6.505 18.822 8.613 1.00 97.00 100 ASN A O 1
ATOM 722 N N . ALA A 1 101 ? -7.199 17.703 10.423 1.00 96.31 101 ALA A N 1
ATOM 723 C CA . ALA A 1 101 ? -6.303 18.411 11.335 1.00 96.31 101 ALA A CA 1
ATOM 724 C C . ALA A 1 101 ? -4.820 18.233 10.958 1.00 96.31 101 ALA A C 1
ATOM 726 O O . ALA A 1 101 ? -4.042 19.182 11.063 1.00 96.31 101 ALA A O 1
ATOM 727 N N . VAL A 1 102 ? -4.429 17.045 10.478 1.00 94.12 102 VAL A N 1
ATOM 728 C CA . VAL A 1 102 ? -3.069 16.790 9.977 1.00 94.12 102 VAL A CA 1
ATOM 729 C C . VAL A 1 102 ? -2.819 17.494 8.638 1.00 94.12 102 VAL A C 1
ATOM 731 O O . VAL A 1 102 ? -1.788 18.149 8.481 1.00 94.12 102 VAL A O 1
ATOM 734 N N . ILE A 1 103 ? -3.757 17.398 7.689 1.00 94.81 103 ILE A N 1
ATOM 735 C CA . ILE A 1 103 ? -3.656 18.029 6.360 1.00 94.81 103 ILE A CA 1
ATOM 736 C C . ILE A 1 103 ? -3.533 19.554 6.479 1.00 94.81 103 ILE A C 1
ATOM 738 O O . ILE A 1 103 ? -2.643 20.151 5.868 1.00 94.81 103 ILE A O 1
ATOM 742 N N . ASP A 1 104 ? -4.378 20.167 7.306 1.00 95.62 104 ASP A N 1
ATOM 743 C CA . ASP A 1 104 ? -4.437 21.616 7.518 1.00 95.62 104 ASP A CA 1
ATOM 744 C C . ASP A 1 104 ? -3.349 22.119 8.478 1.00 95.62 104 ASP A C 1
ATOM 746 O O . ASP A 1 104 ? -3.216 23.324 8.694 1.00 95.62 104 ASP A O 1
ATOM 750 N N . LYS A 1 105 ? -2.540 21.204 9.036 1.00 94.19 105 LYS A N 1
ATOM 751 C CA . LYS A 1 105 ? -1.471 21.493 10.005 1.00 94.19 105 LYS A CA 1
ATOM 752 C C . LYS A 1 105 ? -1.987 22.276 11.214 1.00 94.19 105 LYS A C 1
ATOM 754 O O . LYS A 1 105 ? -1.362 23.247 11.647 1.00 94.19 105 LYS A O 1
ATOM 759 N N . GLN A 1 106 ? -3.127 21.846 11.749 1.00 95.12 106 GLN A N 1
ATOM 760 C CA . GLN A 1 106 ? -3.742 22.484 12.905 1.00 95.12 106 GLN A CA 1
ATOM 761 C C . GLN A 1 106 ? -2.806 22.462 14.126 1.00 95.12 106 GLN A C 1
ATOM 763 O O . GLN A 1 106 ? -1.940 21.583 14.242 1.00 95.12 106 GLN A O 1
ATOM 768 N N . PRO A 1 107 ? -2.966 23.407 15.071 1.00 95.19 107 PRO A N 1
ATOM 769 C CA . PRO A 1 107 ? -2.206 23.415 16.313 1.00 95.19 107 PRO A CA 1
ATOM 770 C C . PRO A 1 107 ? -2.266 22.069 17.047 1.00 95.19 107 PRO A C 1
ATOM 772 O O . PRO A 1 107 ? -3.293 21.393 17.069 1.00 95.19 107 PRO A O 1
ATOM 775 N N . ALA A 1 108 ? -1.182 21.706 17.740 1.00 92.12 108 ALA A N 1
ATOM 776 C CA . ALA A 1 108 ? -1.082 20.420 18.441 1.00 92.12 108 ALA A CA 1
ATOM 777 C C . ALA A 1 108 ? -2.228 20.168 19.443 1.00 92.12 108 ALA A C 1
ATOM 779 O O . ALA A 1 108 ? -2.629 19.023 19.641 1.00 92.12 108 ALA A O 1
ATOM 780 N N . ALA A 1 109 ? -2.771 21.225 20.056 1.00 95.12 109 ALA A N 1
ATOM 781 C CA . ALA A 1 109 ? -3.920 21.127 20.953 1.00 95.12 109 ALA A CA 1
ATOM 782 C C . ALA A 1 109 ? -5.208 20.698 20.224 1.00 95.12 109 ALA A C 1
ATOM 784 O O . ALA A 1 109 ? -5.970 19.898 20.762 1.00 95.12 109 ALA A O 1
ATOM 785 N N . GLU A 1 110 ? -5.428 21.179 18.999 1.00 96.31 110 GLU A N 1
ATOM 786 C CA . GLU A 1 110 ? -6.596 20.828 18.183 1.00 96.31 110 GLU A CA 1
ATOM 787 C C . GLU A 1 110 ? -6.490 19.397 17.653 1.00 96.31 110 GLU A C 1
ATOM 789 O O . GLU A 1 110 ? -7.442 18.627 17.779 1.00 96.31 110 GLU A O 1
ATOM 794 N N . LEU A 1 111 ? -5.307 18.996 17.167 1.00 95.12 111 LEU A N 1
ATOM 795 C CA . LEU A 1 111 ? -5.048 17.603 16.788 1.00 95.12 111 LEU A CA 1
ATOM 796 C C . LEU A 1 111 ? -5.260 16.657 17.980 1.00 95.12 111 LEU A C 1
ATOM 798 O O . LEU A 1 111 ? -5.869 15.599 17.828 1.00 95.12 111 LEU A O 1
ATOM 802 N N . ARG A 1 112 ? -4.802 17.048 19.179 1.00 96.56 112 ARG A N 1
ATOM 803 C CA . ARG A 1 112 ? -5.021 16.272 20.408 1.00 96.56 112 ARG A CA 1
ATOM 804 C C . ARG A 1 112 ? -6.504 16.124 20.737 1.00 96.56 112 ARG A C 1
ATOM 806 O O . ARG A 1 112 ? -6.929 15.012 21.028 1.00 96.56 112 ARG A O 1
ATOM 813 N N . ALA A 1 113 ? -7.281 17.202 20.664 1.00 97.81 113 ALA A N 1
ATOM 814 C CA . ALA A 1 113 ? -8.717 17.158 20.936 1.00 97.81 113 ALA A CA 1
ATOM 815 C C . ALA A 1 113 ? -9.482 16.288 19.918 1.00 97.81 113 ALA A C 1
ATOM 817 O O . ALA A 1 113 ? -10.342 15.490 20.302 1.00 97.81 113 ALA A O 1
ATOM 818 N N . ALA A 1 114 ? -9.140 16.392 18.629 1.00 97.81 114 ALA A N 1
ATOM 819 C CA . ALA A 1 114 ? -9.716 15.548 17.583 1.00 97.81 114 ALA A CA 1
ATOM 820 C C . ALA A 1 114 ? -9.370 14.065 17.800 1.00 97.81 114 ALA A C 1
ATOM 822 O O . ALA A 1 114 ? -10.244 13.205 17.702 1.00 97.81 114 ALA A O 1
ATOM 823 N N . MET A 1 115 ? -8.119 13.766 18.162 1.00 97.19 115 MET A N 1
ATOM 824 C CA . MET A 1 115 ? -7.676 12.399 18.440 1.00 97.19 115 MET A CA 1
ATOM 825 C C . MET A 1 115 ? -8.353 11.808 19.681 1.00 97.19 115 MET A C 1
ATOM 827 O O . MET A 1 115 ? -8.773 10.655 19.660 1.00 97.19 115 MET A O 1
ATOM 831 N N . GLU A 1 116 ? -8.509 12.587 20.753 1.00 97.62 116 GLU A N 1
ATOM 832 C CA . GLU A 1 116 ? -9.245 12.134 21.937 1.00 97.62 116 GLU A CA 1
ATOM 833 C C . GLU A 1 116 ? -10.702 11.803 21.590 1.00 97.62 116 GLU A C 1
ATOM 835 O O . GLU A 1 116 ? -11.217 10.766 22.006 1.00 97.62 116 GLU A O 1
ATOM 840 N N . THR A 1 117 ? -11.342 12.645 20.772 1.00 98.19 117 THR A N 1
ATOM 841 C CA . THR A 1 117 ? -12.704 12.403 20.274 1.00 98.19 117 THR A CA 1
ATOM 842 C C . THR A 1 117 ? -12.776 11.099 19.482 1.00 98.19 117 THR A C 1
ATOM 844 O O . THR A 1 117 ? -13.669 10.289 19.729 1.00 98.19 117 THR A O 1
ATOM 847 N N . LEU A 1 118 ? -11.825 10.859 18.572 1.00 97.88 118 LEU A N 1
ATOM 848 C CA . LEU A 1 118 ? -11.750 9.617 17.803 1.00 97.88 118 LEU A CA 1
ATOM 849 C C . LEU A 1 118 ? -11.632 8.391 18.716 1.00 97.88 118 LEU A C 1
ATOM 851 O O . LEU A 1 118 ? -12.451 7.481 18.602 1.00 97.88 118 LEU A O 1
ATOM 855 N N . ILE A 1 119 ? -10.676 8.388 19.650 1.00 96.50 119 ILE A N 1
ATOM 856 C CA . ILE A 1 119 ? -10.441 7.240 20.538 1.00 96.50 119 ILE A CA 1
ATOM 857 C C . ILE A 1 119 ? -11.680 6.956 21.392 1.00 96.50 119 ILE A C 1
ATOM 859 O O . ILE A 1 119 ? -12.118 5.811 21.474 1.00 96.50 119 ILE A O 1
ATOM 863 N N . ARG A 1 120 ? -12.292 7.986 21.991 1.00 96.50 120 ARG A N 1
ATOM 864 C CA . ARG A 1 120 ? -13.520 7.814 22.786 1.00 96.50 120 ARG A CA 1
ATOM 865 C C . ARG A 1 120 ? -14.664 7.252 21.937 1.00 96.50 120 ARG A C 1
ATOM 867 O O . ARG A 1 120 ? -15.326 6.314 22.363 1.00 96.50 120 ARG A O 1
ATOM 874 N N . THR A 1 121 ? -14.831 7.749 20.711 1.00 96.69 121 THR A N 1
ATOM 875 C CA . THR A 1 121 ? -15.866 7.253 19.787 1.00 96.69 121 THR A CA 1
ATOM 876 C C . THR A 1 121 ? -15.628 5.788 19.405 1.00 96.69 121 THR A C 1
ATOM 878 O O . THR A 1 121 ? -16.578 5.016 19.325 1.00 96.69 121 THR A O 1
ATOM 881 N N . GLN A 1 122 ? -14.372 5.372 19.206 1.00 94.44 122 GLN A N 1
ATOM 882 C CA . GLN A 1 122 ? -14.023 3.970 18.938 1.00 94.44 122 GLN A CA 1
ATOM 883 C C . GLN A 1 122 ? -14.299 3.062 20.143 1.00 94.44 122 GLN A C 1
ATOM 885 O O . GLN A 1 122 ? -14.820 1.957 19.976 1.00 94.44 122 GLN A O 1
ATOM 890 N N . VAL A 1 123 ? -13.983 3.526 21.355 1.00 94.50 123 VAL A N 1
ATOM 891 C CA . VAL A 1 123 ? -14.271 2.797 22.599 1.00 94.50 123 VAL A CA 1
ATOM 892 C C . VAL A 1 123 ? -15.777 2.579 22.757 1.00 94.50 123 VAL A C 1
ATOM 894 O O . VAL A 1 123 ? -16.217 1.445 22.955 1.00 94.50 123 VAL A O 1
ATOM 897 N N . ASP A 1 124 ? -16.568 3.636 22.566 1.00 94.69 124 ASP A N 1
ATOM 898 C CA . ASP A 1 124 ? -18.030 3.571 22.641 1.00 94.69 124 ASP A CA 1
ATOM 899 C C . ASP A 1 124 ? -18.616 2.649 21.559 1.00 94.69 124 ASP A C 1
ATOM 901 O O . ASP A 1 124 ? -19.473 1.813 21.851 1.00 94.69 124 ASP A O 1
ATOM 905 N N . ALA A 1 125 ? -18.123 2.750 20.320 1.00 92.69 125 ALA A N 1
ATOM 906 C CA . ALA A 1 125 ? -18.591 1.952 19.185 1.00 92.69 125 ALA A CA 1
ATOM 907 C C . ALA A 1 125 ? -18.340 0.447 19.361 1.00 92.69 125 ALA A C 1
ATOM 909 O O . ALA A 1 125 ? -19.137 -0.376 18.914 1.00 92.69 125 ALA A O 1
ATOM 910 N N . THR A 1 126 ? -17.236 0.085 20.016 1.00 90.38 126 THR A N 1
ATOM 911 C CA . THR A 1 126 ? -16.842 -1.312 20.254 1.00 90.38 126 THR A CA 1
ATOM 912 C C . THR A 1 126 ? -17.373 -1.865 21.579 1.00 90.38 126 THR A C 1
ATOM 914 O O . THR A 1 126 ? -17.224 -3.054 21.859 1.00 90.38 126 THR A O 1
ATOM 917 N N . GLY A 1 127 ? -17.986 -1.022 22.420 1.00 89.12 127 GLY A N 1
ATOM 918 C CA . GLY A 1 127 ? -18.413 -1.397 23.770 1.00 89.12 127 GLY A CA 1
ATOM 919 C C . GLY A 1 127 ? -17.249 -1.787 24.688 1.00 89.12 127 GLY A C 1
ATOM 920 O O . GLY A 1 127 ? -17.451 -2.502 25.677 1.00 89.12 127 GLY A O 1
ATOM 921 N N . THR A 1 128 ? -16.029 -1.361 24.354 1.00 87.69 128 THR A N 1
ATOM 922 C CA . THR A 1 128 ? -14.843 -1.613 25.174 1.00 87.69 128 THR A CA 1
ATOM 923 C C . THR A 1 128 ? -14.836 -0.689 26.391 1.00 87.69 128 THR A C 1
ATOM 925 O O . THR A 1 128 ? -15.500 0.344 26.429 1.00 87.69 128 THR A O 1
ATOM 928 N N . VAL A 1 129 ? -14.118 -1.084 27.444 1.00 87.88 129 VAL A N 1
ATOM 929 C CA . VAL A 1 129 ? -13.952 -0.255 28.644 1.00 87.88 129 VAL A CA 1
ATOM 930 C C . VAL A 1 129 ? -12.500 0.178 28.716 1.00 87.88 129 VAL A C 1
ATOM 932 O O . VAL A 1 129 ? -11.606 -0.664 28.780 1.00 87.88 129 VAL A O 1
ATOM 935 N N . MET A 1 130 ? -12.281 1.488 28.735 1.00 91.06 130 MET A N 1
ATOM 936 C CA . MET A 1 130 ? -10.963 2.098 28.845 1.00 91.06 130 MET A CA 1
ATOM 937 C C . MET A 1 130 ? -10.955 3.057 30.034 1.00 91.06 130 MET A C 1
ATOM 939 O O . MET A 1 130 ? -11.795 3.951 30.121 1.00 91.06 130 MET A O 1
ATOM 943 N N . ASP A 1 131 ? -10.028 2.854 30.971 1.00 93.50 131 ASP A N 1
ATOM 944 C CA . ASP A 1 131 ? -9.823 3.807 32.060 1.00 93.50 131 ASP A CA 1
ATOM 945 C C . ASP A 1 131 ? -9.074 5.060 31.576 1.00 93.50 131 ASP A C 1
ATOM 947 O O . ASP A 1 131 ? -8.458 5.080 30.508 1.00 93.50 131 ASP A O 1
ATOM 951 N N . GLU A 1 132 ? -9.127 6.130 32.368 1.00 92.56 132 GLU A N 1
ATOM 952 C CA . GLU A 1 132 ? -8.548 7.418 31.970 1.00 92.56 132 GLU A CA 1
ATOM 953 C C . GLU A 1 132 ? -7.018 7.346 31.811 1.00 92.56 132 GLU A C 1
ATOM 955 O O . GLU A 1 132 ? -6.451 8.017 30.953 1.00 92.56 132 GLU A O 1
ATOM 960 N N . ALA A 1 133 ? -6.330 6.499 32.583 1.00 94.75 133 ALA A N 1
ATOM 961 C CA . ALA A 1 133 ? -4.883 6.331 32.449 1.00 94.75 133 ALA A CA 1
ATOM 962 C C . ALA A 1 133 ? -4.513 5.678 31.105 1.00 94.75 133 ALA A C 1
ATOM 964 O O . ALA A 1 133 ? -3.603 6.141 30.410 1.00 94.75 133 ALA A O 1
ATOM 965 N N . SER A 1 134 ? -5.253 4.641 30.716 1.00 93.56 134 SER A N 1
ATOM 966 C CA . SER A 1 134 ? -5.110 3.926 29.447 1.00 93.56 134 SER A CA 1
ATOM 967 C C . SER A 1 134 ? -5.486 4.816 28.268 1.00 93.56 134 SER A C 1
ATOM 969 O O . SER A 1 134 ? -4.787 4.814 27.253 1.00 93.56 134 SER A O 1
ATOM 971 N N . LEU A 1 135 ? -6.522 5.645 28.420 1.00 92.44 135 LEU A N 1
ATOM 972 C CA . LEU A 1 135 ? -6.883 6.644 27.422 1.00 92.44 135 LEU A CA 1
ATOM 973 C C . LEU A 1 135 ? -5.751 7.644 27.199 1.00 92.44 135 LEU A C 1
ATOM 975 O O . LEU A 1 135 ? -5.347 7.857 26.059 1.00 92.44 135 LEU A O 1
ATOM 979 N N . GLN A 1 136 ? -5.206 8.237 28.264 1.00 94.25 136 GLN A N 1
ATOM 980 C CA . GLN A 1 136 ? -4.115 9.204 28.125 1.00 94.25 136 GLN A CA 1
ATOM 981 C C . GLN A 1 136 ? -2.861 8.565 27.516 1.00 94.25 136 GLN A C 1
ATOM 983 O O . GLN A 1 136 ? -2.185 9.196 26.702 1.00 94.25 136 GLN A O 1
ATOM 988 N N . SER A 1 137 ? -2.562 7.309 27.862 1.00 94.44 137 SER A N 1
ATOM 989 C CA . SER A 1 137 ? -1.467 6.553 27.248 1.00 94.44 137 SER A CA 1
ATOM 990 C C . SER A 1 137 ? -1.693 6.342 25.745 1.00 94.44 137 SER A C 1
ATOM 992 O O . SER A 1 137 ? -0.827 6.698 24.942 1.00 94.44 137 SER A O 1
ATOM 994 N N . THR A 1 138 ? -2.883 5.870 25.364 1.00 92.56 138 THR A N 1
ATOM 995 C CA . THR A 1 138 ? -3.283 5.638 23.967 1.00 92.56 138 THR A CA 1
ATOM 996 C C . THR A 1 138 ? -3.259 6.935 23.161 1.00 92.56 138 THR A C 1
ATOM 998 O O . THR A 1 138 ? -2.679 6.983 22.080 1.00 92.56 138 THR A O 1
ATOM 1001 N N . LEU A 1 139 ? -3.808 8.020 23.712 1.00 94.38 139 LEU A N 1
ATOM 1002 C CA . LEU A 1 139 ? -3.825 9.343 23.091 1.00 94.38 139 LEU A CA 1
ATOM 1003 C C . LEU A 1 139 ? -2.411 9.882 22.848 1.00 94.38 139 LEU A C 1
ATOM 1005 O O . LEU A 1 139 ? -2.129 10.423 21.781 1.00 94.38 139 LEU A O 1
ATOM 1009 N N . ASN A 1 140 ? -1.504 9.727 23.815 1.00 92.88 140 ASN A N 1
ATOM 1010 C CA . ASN A 1 140 ? -0.117 10.163 23.655 1.00 92.88 140 ASN A CA 1
ATOM 1011 C C . ASN A 1 140 ? 0.604 9.372 22.556 1.00 92.88 140 ASN A C 1
ATOM 1013 O O . ASN A 1 140 ? 1.305 9.975 21.743 1.00 92.88 140 ASN A O 1
ATOM 1017 N N . ALA A 1 141 ? 0.405 8.052 22.502 1.00 92.69 141 ALA A N 1
ATOM 1018 C CA . ALA A 1 141 ? 0.967 7.207 21.451 1.00 92.69 141 ALA A CA 1
ATOM 1019 C C . ALA A 1 141 ? 0.392 7.558 20.068 1.00 92.69 141 ALA A C 1
ATOM 1021 O O . ALA A 1 141 ? 1.146 7.726 19.111 1.00 92.69 141 ALA A O 1
ATOM 1022 N N . ALA A 1 142 ? -0.926 7.753 19.977 1.00 91.81 142 ALA A N 1
ATOM 1023 C CA . ALA A 1 142 ? -1.613 8.127 18.745 1.00 91.81 142 ALA A CA 1
ATOM 1024 C C . ALA A 1 142 ? -1.127 9.477 18.198 1.00 91.81 142 ALA A C 1
ATOM 1026 O O . ALA A 1 142 ? -0.854 9.606 17.006 1.00 91.81 142 ALA A O 1
ATOM 1027 N N . ILE A 1 143 ? -0.962 10.478 19.070 1.00 91.88 143 ILE A N 1
ATOM 1028 C CA . ILE A 1 143 ? -0.436 11.792 18.681 1.00 91.88 143 ILE A CA 1
ATOM 1029 C C . ILE A 1 143 ? 1.009 11.692 18.203 1.00 91.88 143 ILE A C 1
ATOM 1031 O O . ILE A 1 143 ? 1.332 12.260 17.162 1.00 91.88 143 ILE A O 1
ATOM 1035 N N . ALA A 1 144 ? 1.861 10.954 18.918 1.00 90.12 144 ALA A N 1
ATOM 1036 C CA . ALA A 1 144 ? 3.240 10.741 18.492 1.00 90.12 144 ALA A CA 1
ATOM 1037 C C . ALA A 1 144 ? 3.305 10.070 17.109 1.00 90.12 144 ALA A C 1
ATOM 1039 O O . ALA A 1 144 ? 4.089 10.497 16.264 1.00 90.12 144 ALA A O 1
ATOM 1040 N N . GLY A 1 145 ? 2.437 9.085 16.850 1.00 88.75 145 GLY A N 1
ATOM 1041 C CA . GLY A 1 145 ? 2.315 8.437 15.543 1.00 88.75 145 GLY A CA 1
ATOM 1042 C C . GLY A 1 145 ? 1.861 9.392 14.435 1.00 88.75 145 GLY A C 1
ATOM 1043 O O . GLY A 1 145 ? 2.464 9.418 13.369 1.00 88.75 145 GLY A O 1
ATOM 1044 N N . MET A 1 146 ? 0.853 10.233 14.688 1.00 87.81 146 MET A N 1
ATOM 1045 C CA . MET A 1 146 ? 0.357 11.207 13.700 1.00 87.81 146 MET A CA 1
ATOM 1046 C C . MET A 1 146 ? 1.334 12.350 13.414 1.00 87.81 146 MET A C 1
ATOM 1048 O O . MET A 1 146 ? 1.260 12.973 12.358 1.00 87.81 146 MET A O 1
ATOM 1052 N N . GLN A 1 147 ? 2.243 12.636 14.345 1.00 84.88 147 GLN A N 1
ATOM 1053 C CA . GLN A 1 147 ? 3.298 13.638 14.182 1.00 84.88 147 GLN A CA 1
ATOM 1054 C C . GLN A 1 147 ? 4.565 13.076 13.533 1.00 84.88 147 GLN A C 1
ATOM 1056 O O . GLN A 1 147 ? 5.479 13.845 13.218 1.00 84.88 147 GLN A O 1
ATOM 1061 N N . ASP A 1 148 ? 4.633 11.761 13.315 1.00 90.50 148 ASP A N 1
ATOM 1062 C CA . ASP A 1 148 ? 5.739 11.164 12.590 1.00 90.50 148 ASP A CA 1
ATOM 1063 C C . ASP A 1 148 ? 5.811 11.719 11.154 1.00 90.50 148 ASP A C 1
ATOM 1065 O O . ASP A 1 148 ? 4.805 11.959 10.473 1.00 90.50 148 ASP A O 1
ATOM 1069 N N . LYS A 1 149 ? 7.038 11.961 10.681 1.00 90.56 149 LYS A N 1
ATOM 1070 C CA . LYS A 1 149 ? 7.275 12.554 9.357 1.00 90.56 149 LYS A CA 1
ATOM 1071 C C . LYS A 1 149 ? 6.751 11.669 8.234 1.00 90.56 149 LYS A C 1
ATOM 1073 O O . LYS A 1 149 ? 6.254 12.187 7.234 1.00 90.56 149 LYS A O 1
ATOM 1078 N N . TRP A 1 150 ? 6.879 10.354 8.377 1.00 89.88 150 TRP A N 1
ATOM 1079 C CA . TRP A 1 150 ? 6.335 9.433 7.397 1.00 89.88 150 TRP A CA 1
ATOM 1080 C C . TRP A 1 150 ? 4.810 9.458 7.431 1.00 89.88 150 TRP A C 1
A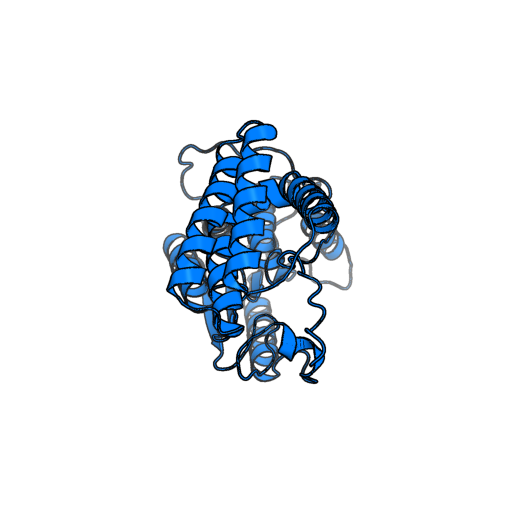TOM 1082 O O . TRP A 1 150 ? 4.207 9.601 6.376 1.00 89.88 150 TRP A O 1
ATOM 1092 N N . MET A 1 151 ? 4.184 9.443 8.612 1.00 91.25 151 MET A N 1
ATOM 1093 C CA . MET A 1 151 ? 2.720 9.475 8.719 1.00 91.25 151 MET A CA 1
ATOM 1094 C C . MET A 1 151 ? 2.116 10.739 8.091 1.00 91.25 151 MET A C 1
ATOM 1096 O O . MET A 1 151 ? 1.212 10.662 7.261 1.00 91.25 151 MET A O 1
ATOM 1100 N N . THR A 1 152 ? 2.667 11.912 8.408 1.00 91.44 152 THR A N 1
ATOM 1101 C CA . THR A 1 152 ? 2.244 13.179 7.783 1.00 91.44 152 THR A CA 1
ATOM 1102 C C . THR A 1 152 ? 2.444 13.177 6.261 1.00 91.44 152 THR A C 1
ATOM 1104 O O . THR A 1 152 ? 1.593 13.681 5.520 1.00 91.44 152 THR A O 1
ATOM 1107 N N . THR A 1 153 ? 3.527 12.562 5.774 1.00 92.25 153 THR A N 1
ATOM 1108 C CA . THR A 1 153 ? 3.770 12.370 4.336 1.00 92.25 153 THR A CA 1
ATOM 1109 C C . THR A 1 153 ? 2.728 11.439 3.725 1.00 92.25 153 THR A C 1
ATOM 1111 O O . THR A 1 153 ? 2.098 11.806 2.742 1.00 92.25 153 THR A O 1
ATOM 1114 N N . PHE A 1 154 ? 2.491 10.271 4.317 1.00 93.81 154 PHE A N 1
ATOM 1115 C CA . PHE A 1 154 ? 1.537 9.278 3.837 1.00 93.81 154 PHE A CA 1
ATOM 1116 C C . PHE A 1 154 ? 0.118 9.851 3.735 1.00 93.81 154 PHE A C 1
ATOM 1118 O O . PHE A 1 154 ? -0.509 9.751 2.681 1.00 93.81 154 PHE A O 1
ATOM 1125 N N . ILE A 1 155 ? -0.354 10.534 4.785 1.00 94.38 155 ILE A N 1
ATOM 1126 C CA . ILE A 1 155 ? -1.682 11.168 4.833 1.00 94.38 155 ILE A CA 1
ATOM 1127 C C . ILE A 1 155 ? -1.875 12.144 3.666 1.00 94.38 155 ILE A C 1
ATOM 1129 O O . ILE A 1 155 ? -2.940 12.183 3.046 1.00 94.38 155 ILE A O 1
ATOM 1133 N N . THR A 1 156 ? -0.847 12.939 3.362 1.00 92.38 156 THR A N 1
ATOM 1134 C CA . THR A 1 156 ? -0.947 14.041 2.398 1.00 92.38 156 THR A CA 1
ATOM 1135 C C . THR A 1 156 ? -0.549 13.660 0.976 1.00 92.38 156 THR A C 1
ATOM 1137 O O . THR A 1 156 ? -1.003 14.325 0.040 1.00 92.38 156 THR A O 1
ATOM 1140 N N . TYR A 1 157 ? 0.256 12.617 0.792 1.00 91.94 157 TYR A N 1
ATOM 1141 C CA . TYR A 1 157 ? 0.800 12.213 -0.498 1.00 91.94 157 TYR A CA 1
ATOM 1142 C C . TYR A 1 157 ? -0.281 11.664 -1.435 1.00 91.94 157 TYR A C 1
ATOM 1144 O O . TYR A 1 157 ? -1.129 10.865 -1.043 1.00 91.94 157 TYR A O 1
ATOM 1152 N N . ASP A 1 158 ? -0.233 12.104 -2.693 1.00 92.81 158 ASP A N 1
ATOM 1153 C CA . ASP A 1 158 ? -1.100 11.643 -3.776 1.00 92.81 158 ASP A CA 1
ATOM 1154 C C . ASP A 1 158 ? -0.302 10.706 -4.708 1.00 92.81 158 ASP A C 1
ATOM 1156 O O . ASP A 1 158 ? 0.532 11.187 -5.491 1.00 92.81 158 ASP A O 1
ATOM 1160 N N . PRO A 1 159 ? -0.527 9.378 -4.641 1.00 93.06 159 PRO A N 1
ATOM 1161 C CA . PRO A 1 159 ? 0.243 8.403 -5.413 1.00 93.06 159 PRO A CA 1
ATOM 1162 C C . PRO A 1 159 ? -0.042 8.443 -6.923 1.00 93.06 159 PRO A C 1
ATOM 1164 O O . PRO A 1 159 ? 0.811 8.028 -7.714 1.00 93.06 159 PRO A O 1
ATOM 1167 N N . ILE A 1 160 ? -1.192 8.976 -7.363 1.00 93.38 160 ILE A N 1
ATOM 1168 C CA . ILE A 1 160 ? -1.559 9.010 -8.791 1.00 93.38 160 ILE A CA 1
ATOM 1169 C C . ILE A 1 160 ? -0.575 9.843 -9.600 1.00 93.38 160 ILE A C 1
ATOM 1171 O O . ILE A 1 160 ? -0.228 9.476 -10.724 1.00 93.38 160 ILE A O 1
ATOM 1175 N N . ARG A 1 161 ? -0.066 10.925 -9.011 1.00 90.56 161 ARG A N 1
ATOM 1176 C CA . ARG A 1 161 ? 0.895 11.815 -9.671 1.00 90.56 161 ARG A CA 1
ATOM 1177 C C . ARG A 1 161 ? 2.165 11.087 -10.084 1.00 90.56 161 ARG A C 1
ATOM 1179 O O . ARG A 1 161 ? 2.651 11.286 -11.195 1.00 90.56 161 ARG A O 1
ATOM 1186 N N . ALA A 1 162 ? 2.687 10.224 -9.215 1.00 92.31 162 ALA A N 1
ATOM 1187 C CA . ALA A 1 162 ? 3.870 9.440 -9.539 1.00 92.31 162 ALA A CA 1
ATOM 1188 C C . ALA A 1 162 ? 3.568 8.383 -10.609 1.00 92.31 162 ALA A C 1
ATOM 1190 O O . ALA A 1 162 ? 4.368 8.199 -11.524 1.00 92.31 162 ALA A O 1
ATOM 1191 N N . ILE A 1 163 ? 2.393 7.745 -10.560 1.00 92.31 163 ILE A N 1
ATOM 1192 C CA . ILE A 1 163 ? 1.963 6.774 -11.579 1.00 92.31 163 ILE A CA 1
ATOM 1193 C C . ILE A 1 163 ? 1.853 7.432 -12.962 1.00 92.31 163 ILE A C 1
ATOM 1195 O O . ILE A 1 163 ? 2.362 6.883 -13.935 1.00 92.31 163 ILE A O 1
ATOM 1199 N N . GLN A 1 164 ? 1.258 8.623 -13.063 1.00 90.75 164 GLN A N 1
ATOM 1200 C CA . GLN A 1 164 ? 1.112 9.350 -14.335 1.00 90.75 164 GLN A CA 1
ATOM 1201 C C . GLN A 1 164 ? 2.449 9.800 -14.942 1.00 90.75 164 GLN A C 1
ATOM 1203 O O . GLN A 1 164 ? 2.534 10.043 -16.144 1.00 90.75 164 GLN A O 1
ATOM 1208 N N . ARG A 1 165 ? 3.492 9.922 -14.117 1.00 88.56 165 ARG A N 1
ATOM 1209 C CA . ARG A 1 165 ? 4.849 10.317 -14.531 1.00 88.56 165 ARG A CA 1
ATOM 1210 C C . ARG A 1 165 ? 5.792 9.117 -14.675 1.00 88.56 165 ARG A C 1
ATOM 1212 O O . ARG A 1 165 ? 6.948 9.280 -15.067 1.00 88.56 165 ARG A O 1
ATOM 1219 N N . CYS A 1 166 ? 5.309 7.902 -14.410 1.00 87.06 166 CYS A N 1
ATOM 1220 C CA . CYS A 1 166 ? 6.023 6.684 -14.775 1.00 87.06 166 CYS A CA 1
ATOM 1221 C C . CYS A 1 166 ? 6.149 6.584 -16.296 1.00 87.06 166 CYS A C 1
ATOM 1223 O O . CYS A 1 166 ? 5.364 7.151 -17.046 1.00 87.06 166 CYS A O 1
ATOM 1225 N N . ARG A 1 167 ? 7.154 5.840 -16.762 1.00 84.94 167 ARG A N 1
ATOM 1226 C CA . ARG A 1 167 ? 7.434 5.647 -18.198 1.00 84.94 167 ARG A CA 1
ATOM 1227 C C . ARG A 1 167 ? 7.704 4.197 -18.574 1.00 84.94 167 ARG A C 1
ATOM 1229 O O . ARG A 1 167 ? 8.138 3.894 -19.684 1.00 84.94 167 ARG A O 1
ATOM 1236 N N . VAL A 1 168 ? 7.490 3.304 -17.619 1.00 90.88 168 VAL A N 1
ATOM 1237 C CA . VAL A 1 168 ? 7.859 1.893 -17.688 1.00 90.88 168 VAL A CA 1
ATOM 1238 C C . VAL A 1 168 ? 6.604 1.033 -17.592 1.00 90.88 168 VAL A C 1
ATOM 1240 O O . VAL A 1 168 ? 5.593 1.506 -17.069 1.00 90.88 168 VAL A O 1
ATOM 1243 N N . PRO A 1 169 ? 6.625 -0.212 -18.095 1.00 95.38 169 PRO A N 1
ATOM 1244 C CA . PRO A 1 169 ? 5.498 -1.115 -17.942 1.00 95.38 169 PRO A CA 1
ATOM 1245 C C . PRO A 1 169 ? 5.108 -1.316 -16.473 1.00 95.38 169 PRO A C 1
ATOM 1247 O O . PRO A 1 169 ? 5.981 -1.464 -15.615 1.00 95.38 169 PRO A O 1
ATOM 1250 N N . VAL A 1 170 ? 3.803 -1.360 -16.202 1.00 97.75 170 VAL A N 1
ATOM 1251 C CA . VAL A 1 170 ? 3.243 -1.523 -14.850 1.00 97.75 170 VAL A CA 1
ATOM 1252 C C . VAL A 1 170 ? 2.367 -2.771 -14.789 1.00 97.75 170 VAL A C 1
ATOM 1254 O O . VAL A 1 170 ? 1.490 -2.962 -15.632 1.00 97.75 170 VAL A O 1
ATOM 1257 N N . TYR A 1 171 ? 2.560 -3.602 -13.769 1.00 98.75 171 TYR A N 1
ATOM 1258 C CA . TYR A 1 171 ? 1.608 -4.641 -13.384 1.00 98.75 171 TYR A CA 1
ATOM 1259 C C . TYR A 1 171 ? 1.052 -4.329 -12.009 1.00 98.75 171 TYR A C 1
ATOM 1261 O O . TYR A 1 171 ? 1.811 -4.315 -11.049 1.00 98.75 171 TYR A O 1
ATOM 1269 N N . ALA A 1 172 ? -0.246 -4.070 -11.899 1.00 98.75 172 ALA A N 1
ATOM 1270 C CA . ALA A 1 172 ? -0.880 -3.818 -10.613 1.00 98.75 172 ALA A CA 1
ATOM 1271 C C . ALA A 1 172 ? -1.859 -4.934 -10.270 1.00 98.75 172 ALA A C 1
ATOM 1273 O O . ALA A 1 172 ? -2.706 -5.306 -11.085 1.00 98.75 172 ALA A O 1
ATOM 1274 N N . ILE A 1 173 ? -1.753 -5.465 -9.059 1.00 98.81 173 ILE A N 1
ATOM 1275 C CA . ILE A 1 173 ? -2.620 -6.534 -8.589 1.00 98.81 173 ILE A CA 1
ATOM 1276 C C . ILE A 1 173 ? -3.147 -6.275 -7.186 1.00 98.81 173 ILE A C 1
ATOM 1278 O O . ILE A 1 173 ? -2.483 -5.630 -6.382 1.00 98.81 173 ILE A O 1
ATOM 1282 N N . ALA A 1 174 ? -4.334 -6.798 -6.892 1.00 98.75 174 ALA A N 1
ATOM 1283 C CA . ALA A 1 174 ? -4.947 -6.732 -5.569 1.00 98.75 174 ALA A CA 1
ATOM 1284 C C . ALA A 1 174 ? -5.850 -7.949 -5.320 1.00 98.75 174 ALA A C 1
ATOM 1286 O O . ALA A 1 174 ? -6.298 -8.600 -6.270 1.00 98.75 174 ALA A O 1
ATOM 1287 N N . GLY A 1 175 ? -6.121 -8.241 -4.050 1.00 98.50 175 GLY A N 1
ATOM 1288 C CA . GLY A 1 175 ? -7.184 -9.153 -3.634 1.00 98.50 175 GLY A CA 1
ATOM 1289 C C . GLY A 1 175 ? -8.514 -8.416 -3.461 1.00 98.50 175 GLY A C 1
ATOM 1290 O O . GLY A 1 175 ? -8.527 -7.224 -3.163 1.00 98.50 175 GLY A O 1
ATOM 1291 N N . ASP A 1 176 ? -9.641 -9.094 -3.671 1.00 97.81 176 ASP A N 1
ATOM 1292 C CA . ASP A 1 176 ? -10.973 -8.502 -3.471 1.00 97.81 176 ASP A CA 1
ATOM 1293 C C . ASP A 1 176 ? -11.498 -8.591 -2.029 1.00 97.81 176 ASP A C 1
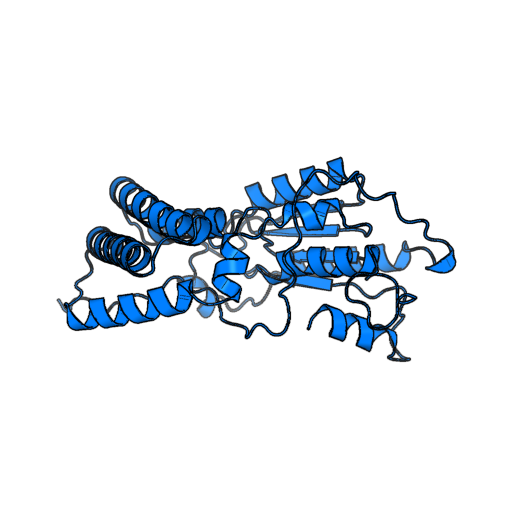ATOM 1295 O O . ASP A 1 176 ? -12.523 -7.985 -1.726 1.00 97.81 176 ASP A O 1
ATOM 1299 N N . LYS A 1 177 ? -10.790 -9.310 -1.151 1.00 97.62 177 LYS A N 1
ATOM 1300 C CA . LYS A 1 177 ? -11.014 -9.345 0.301 1.00 97.62 177 LYS A CA 1
ATOM 1301 C C . LYS A 1 177 ? -9.921 -8.598 1.061 1.00 97.62 177 LYS A C 1
ATOM 1303 O O . LYS A 1 177 ? -9.653 -8.876 2.227 1.00 97.62 177 LYS A O 1
ATOM 1308 N N . ASP A 1 178 ? -9.230 -7.695 0.385 1.00 98.00 178 ASP A N 1
ATOM 1309 C CA . ASP A 1 178 ? -8.333 -6.758 1.035 1.00 98.00 178 ASP A CA 1
ATOM 1310 C C . ASP A 1 178 ? -9.161 -5.729 1.816 1.00 98.00 178 ASP A C 1
ATOM 1312 O O . ASP A 1 178 ? -9.966 -5.009 1.231 1.00 98.00 178 ASP A O 1
ATOM 1316 N N . LEU A 1 179 ? -8.987 -5.699 3.140 1.00 96.25 179 LEU A N 1
ATOM 1317 C CA . LEU A 1 179 ? -9.623 -4.719 4.028 1.00 96.25 179 LEU A CA 1
ATOM 1318 C C . LEU A 1 179 ? -8.655 -3.611 4.465 1.00 96.25 179 LEU A C 1
ATOM 1320 O O . LEU A 1 179 ? -9.032 -2.737 5.240 1.00 96.25 179 LEU A O 1
ATOM 1324 N N . GLN A 1 180 ? -7.398 -3.650 4.012 1.00 94.94 180 GLN A N 1
ATOM 1325 C CA . GLN A 1 180 ? -6.435 -2.584 4.274 1.00 94.94 180 GLN A CA 1
ATOM 1326 C C . GLN A 1 180 ? -6.462 -1.510 3.195 1.00 94.94 180 GLN A C 1
ATOM 1328 O O . GLN A 1 180 ? -6.305 -0.332 3.507 1.00 94.94 180 GLN A O 1
ATOM 1333 N N . VAL A 1 181 ? -6.694 -1.907 1.945 1.00 95.12 181 VAL A N 1
ATOM 1334 C CA . VAL A 1 181 ? -6.930 -0.987 0.830 1.00 95.12 181 VAL A CA 1
ATOM 1335 C C . VAL A 1 181 ? -8.066 -1.507 -0.045 1.00 95.12 181 VAL A C 1
ATOM 1337 O O . VAL A 1 181 ? -8.207 -2.714 -0.230 1.00 95.12 181 VAL A O 1
ATOM 1340 N N . ASP A 1 182 ? -8.850 -0.609 -0.647 1.00 96.38 182 ASP A N 1
ATOM 1341 C CA . ASP A 1 182 ? -9.893 -1.017 -1.593 1.00 96.38 182 ASP A CA 1
ATOM 1342 C C . ASP A 1 182 ? -9.241 -1.520 -2.885 1.00 96.38 182 ASP A C 1
ATOM 1344 O O . ASP A 1 182 ? -8.925 -0.739 -3.790 1.00 96.38 182 ASP A O 1
ATOM 1348 N N . GLY A 1 183 ? -9.011 -2.829 -2.985 1.00 96.50 183 GLY A N 1
ATOM 1349 C CA . GLY A 1 183 ? -8.344 -3.426 -4.138 1.00 96.50 183 GLY A CA 1
ATOM 1350 C C . GLY A 1 183 ? -9.034 -3.098 -5.465 1.00 96.50 183 GLY A C 1
ATOM 1351 O O . GLY A 1 183 ? -8.368 -2.887 -6.480 1.00 96.50 183 GLY A O 1
ATOM 1352 N N . ARG A 1 184 ? -10.368 -2.988 -5.485 1.00 97.38 184 ARG A N 1
ATOM 1353 C CA . ARG A 1 184 ? -11.121 -2.703 -6.713 1.00 97.38 184 ARG A CA 1
ATOM 1354 C C . ARG A 1 184 ? -11.016 -1.233 -7.099 1.00 97.38 184 ARG A C 1
ATOM 1356 O O . ARG A 1 184 ? -10.716 -0.945 -8.261 1.00 97.38 184 ARG A O 1
ATOM 1363 N N . ALA A 1 185 ? -11.254 -0.319 -6.160 1.00 97.19 185 ALA A N 1
ATOM 1364 C CA . ALA A 1 185 ? -11.167 1.113 -6.429 1.00 97.19 185 ALA A CA 1
ATOM 1365 C C . ALA A 1 185 ? -9.735 1.523 -6.793 1.00 97.19 185 ALA A C 1
ATOM 1367 O O . ALA A 1 185 ? -9.529 2.228 -7.783 1.00 97.19 185 ALA A O 1
ATOM 1368 N N . ASN A 1 186 ? -8.733 1.009 -6.074 1.00 98.12 186 ASN A N 1
ATOM 1369 C CA . ASN A 1 186 ? -7.335 1.340 -6.334 1.00 98.12 186 ASN A CA 1
ATOM 1370 C C . ASN A 1 186 ? -6.858 0.805 -7.694 1.00 98.12 186 ASN A C 1
ATOM 1372 O O . ASN A 1 186 ? -6.236 1.550 -8.451 1.00 98.12 186 ASN A O 1
ATOM 1376 N N . LEU A 1 187 ? -7.220 -0.424 -8.089 1.00 98.50 187 LEU A N 1
ATOM 1377 C CA . LEU A 1 187 ? -6.904 -0.920 -9.436 1.00 98.50 187 LEU A CA 1
ATOM 1378 C C . LEU A 1 187 ? -7.604 -0.121 -10.544 1.00 98.50 187 LEU A C 1
ATOM 1380 O O . LEU A 1 187 ? -7.007 0.094 -11.601 1.00 98.50 187 LEU A O 1
ATOM 1384 N N . ALA A 1 188 ? -8.838 0.343 -10.322 1.00 98.31 188 ALA A N 1
ATOM 1385 C CA . ALA A 1 188 ? -9.537 1.196 -11.283 1.00 98.31 188 ALA A CA 1
ATOM 1386 C C . ALA A 1 188 ? -8.829 2.551 -11.458 1.00 98.31 188 ALA A C 1
ATOM 1388 O O . ALA A 1 188 ? -8.625 3.001 -12.589 1.00 98.31 188 ALA A O 1
ATOM 1389 N N . LEU A 1 189 ? -8.391 3.168 -10.356 1.00 97.88 189 LEU A N 1
ATOM 1390 C CA . LEU A 1 189 ? -7.616 4.408 -10.375 1.00 97.88 189 LEU A CA 1
ATOM 1391 C C . LEU A 1 189 ? -6.261 4.227 -11.072 1.00 97.88 189 LEU A C 1
ATOM 1393 O O . LEU A 1 189 ? -5.919 5.027 -11.942 1.00 97.88 189 LEU A O 1
ATOM 1397 N N . ILE A 1 190 ? -5.529 3.146 -10.774 1.00 98.06 190 ILE A N 1
ATOM 1398 C CA . ILE A 1 190 ? -4.258 2.819 -11.444 1.00 98.06 190 ILE A CA 1
ATOM 1399 C C . ILE A 1 190 ? -4.480 2.591 -12.942 1.00 98.06 190 ILE A C 1
ATOM 1401 O O . ILE A 1 190 ? -3.737 3.129 -13.765 1.00 98.06 190 ILE A O 1
ATOM 1405 N N . SER A 1 191 ? -5.510 1.828 -13.323 1.00 98.06 191 SER A N 1
ATOM 1406 C CA . SER A 1 191 ? -5.833 1.574 -14.731 1.00 98.06 191 SER A CA 1
ATOM 1407 C C . SER A 1 191 ? -6.140 2.867 -15.482 1.00 98.06 191 SER A C 1
ATOM 1409 O O . SER A 1 191 ? -5.706 3.028 -16.621 1.00 98.06 191 SER A O 1
ATOM 1411 N N . ARG A 1 192 ? -6.870 3.796 -14.857 1.00 97.44 192 ARG A N 1
ATOM 1412 C CA . ARG A 1 192 ? -7.153 5.105 -15.447 1.00 97.44 192 ARG A CA 1
ATOM 1413 C C . ARG A 1 192 ? -5.882 5.942 -15.572 1.00 97.44 192 ARG A C 1
ATOM 1415 O O . ARG A 1 192 ? -5.582 6.414 -16.660 1.00 97.44 192 ARG A O 1
ATOM 1422 N N . ALA A 1 193 ? -5.118 6.085 -14.490 1.00 95.56 193 ALA A N 1
ATOM 1423 C CA . ALA A 1 193 ? -3.907 6.902 -14.463 1.00 95.56 193 ALA A CA 1
ATOM 1424 C C . ALA A 1 193 ? -2.854 6.428 -15.476 1.00 95.56 193 ALA A C 1
ATOM 1426 O O . ALA A 1 193 ? -2.246 7.241 -16.169 1.00 95.56 193 ALA A O 1
ATOM 1427 N N . THR A 1 194 ? -2.667 5.112 -15.595 1.00 95.06 194 THR A N 1
ATOM 1428 C CA . THR A 1 194 ? -1.761 4.519 -16.588 1.00 95.06 194 THR A CA 1
ATOM 1429 C C . THR A 1 194 ? -2.282 4.675 -18.018 1.00 95.06 194 THR A C 1
ATOM 1431 O O . THR A 1 194 ? -1.484 4.945 -18.914 1.00 95.06 194 THR A O 1
ATOM 1434 N N . GLY A 1 195 ? -3.598 4.570 -18.236 1.00 94.56 195 GLY A N 1
ATOM 1435 C CA . GLY A 1 195 ? -4.231 4.833 -19.531 1.00 94.56 195 GLY A CA 1
ATOM 1436 C C . GLY A 1 195 ? -4.079 6.287 -19.986 1.00 94.56 195 GLY A C 1
ATOM 1437 O O . GLY A 1 195 ? -3.641 6.525 -21.110 1.00 94.56 195 GLY A O 1
ATOM 1438 N N . ASP A 1 196 ? -4.355 7.245 -19.097 1.00 90.94 196 ASP A N 1
ATOM 1439 C CA . ASP A 1 196 ? -4.209 8.686 -19.352 1.00 90.94 196 ASP A CA 1
ATOM 1440 C C . ASP A 1 196 ? -2.750 9.057 -19.689 1.00 90.94 196 ASP A C 1
ATOM 1442 O O . ASP A 1 196 ? -2.499 9.917 -20.532 1.00 90.94 196 ASP A O 1
ATOM 1446 N N . ALA A 1 197 ? -1.781 8.369 -19.076 1.00 88.44 197 ALA A N 1
ATOM 1447 C CA . ALA A 1 197 ? -0.351 8.538 -19.339 1.00 88.44 197 ALA A CA 1
ATOM 1448 C C . ALA A 1 197 ? 0.174 7.720 -20.542 1.00 88.44 197 ALA A C 1
ATOM 1450 O O . ALA A 1 197 ? 1.361 7.789 -20.865 1.00 88.44 197 ALA A O 1
ATOM 1451 N N . GLY A 1 198 ? -0.675 6.933 -21.214 1.00 90.56 198 GLY A N 1
ATOM 1452 C CA . GLY A 1 198 ? -0.275 6.100 -22.355 1.00 90.56 198 GLY A CA 1
ATOM 1453 C C . GLY A 1 198 ? 0.700 4.972 -21.994 1.00 90.56 198 GLY A C 1
ATOM 1454 O O . GLY A 1 198 ? 1.485 4.531 -22.838 1.00 90.56 198 GLY A O 1
ATOM 1455 N N . LEU A 1 199 ? 0.683 4.512 -20.741 1.00 90.38 199 LEU A N 1
ATOM 1456 C CA . LEU A 1 199 ? 1.581 3.474 -20.246 1.00 90.38 199 LEU A CA 1
ATOM 1457 C C . LEU A 1 199 ? 1.084 2.084 -20.621 1.00 90.38 199 LEU A C 1
ATOM 1459 O O . LEU A 1 199 ? -0.107 1.775 -20.592 1.00 90.38 199 LEU A O 1
ATOM 1463 N N . ARG A 1 200 ? 2.033 1.188 -20.897 1.00 93.25 200 ARG A N 1
ATOM 1464 C CA . ARG A 1 200 ? 1.743 -0.240 -20.975 1.00 93.25 200 ARG A CA 1
ATOM 1465 C C . ARG A 1 200 ? 1.467 -0.761 -19.564 1.00 93.25 200 ARG A C 1
ATOM 1467 O O . ARG A 1 200 ? 2.405 -1.050 -18.826 1.00 93.25 200 ARG A O 1
ATOM 1474 N N . ALA A 1 201 ? 0.198 -0.922 -19.216 1.00 96.50 201 ALA A N 1
ATOM 1475 C CA . ALA A 1 201 ? -0.208 -1.446 -17.920 1.00 96.50 201 ALA A CA 1
ATOM 1476 C C . ALA A 1 201 ? -1.070 -2.706 -18.037 1.00 96.50 201 ALA A C 1
ATOM 1478 O O . ALA A 1 201 ? -1.808 -2.892 -19.004 1.00 96.50 201 ALA A O 1
ATOM 1479 N N . GLN A 1 202 ? -0.980 -3.568 -17.029 1.00 98.31 202 GLN A N 1
ATOM 1480 C CA . GLN A 1 202 ? -1.928 -4.648 -16.792 1.00 98.31 202 GLN A CA 1
ATOM 1481 C C . GLN A 1 202 ? -2.409 -4.564 -15.344 1.00 98.31 202 GLN A C 1
ATOM 1483 O O . GLN A 1 202 ? -1.603 -4.386 -14.433 1.00 98.31 202 GLN A O 1
ATOM 1488 N N . VAL A 1 203 ? -3.718 -4.700 -15.136 1.00 98.44 203 VAL A N 1
ATOM 1489 C CA . VAL A 1 203 ? -4.328 -4.749 -13.803 1.00 98.44 203 VAL A CA 1
ATOM 1490 C C . VAL A 1 203 ? -5.014 -6.094 -13.588 1.00 98.44 203 VAL A C 1
ATOM 1492 O O . VAL A 1 203 ? -5.595 -6.640 -14.531 1.00 98.44 203 VAL A O 1
ATOM 1495 N N . ARG A 1 204 ? -4.954 -6.651 -12.373 1.00 98.62 204 ARG A N 1
ATOM 1496 C CA . ARG A 1 204 ? -5.655 -7.902 -12.048 1.00 98.62 204 ARG A CA 1
ATOM 1497 C C . ARG A 1 204 ? -6.151 -7.945 -10.608 1.00 98.62 204 ARG A C 1
ATOM 1499 O O . ARG A 1 204 ? -5.376 -7.809 -9.670 1.00 98.62 204 ARG A O 1
ATOM 1506 N N . LEU A 1 205 ? -7.449 -8.194 -10.461 1.00 98.81 205 LEU A N 1
ATOM 1507 C CA . LEU A 1 205 ? -8.091 -8.453 -9.177 1.00 98.81 205 LEU A CA 1
ATOM 1508 C C . LEU A 1 205 ? -8.234 -9.966 -8.979 1.00 98.81 205 LEU A C 1
ATOM 1510 O O . LEU A 1 205 ? -8.727 -10.656 -9.875 1.00 98.81 205 LEU A O 1
ATOM 1514 N N . TYR A 1 206 ? -7.824 -10.470 -7.821 1.00 98.75 206 TYR A N 1
ATOM 1515 C CA . TYR A 1 206 ? -7.953 -11.878 -7.457 1.00 98.75 206 TYR A CA 1
ATOM 1516 C C . TYR A 1 206 ? -9.094 -12.076 -6.462 1.00 98.75 206 TYR A C 1
ATOM 1518 O O . TYR A 1 206 ? -9.157 -11.406 -5.434 1.00 98.75 206 TYR A O 1
ATOM 1526 N N . ASN A 1 207 ? -9.983 -13.016 -6.780 1.00 98.25 207 ASN A N 1
ATOM 1527 C CA . ASN A 1 207 ? -11.113 -13.374 -5.930 1.00 98.25 207 ASN A CA 1
ATOM 1528 C C . ASN A 1 207 ? -10.653 -14.188 -4.714 1.00 98.25 207 ASN A C 1
ATOM 1530 O O . ASN A 1 207 ? -9.938 -15.177 -4.866 1.00 98.25 207 ASN A O 1
ATOM 1534 N N . GLY A 1 208 ? -11.124 -13.812 -3.530 1.00 98.00 208 GLY A N 1
ATOM 1535 C CA . GLY A 1 208 ? -10.893 -14.511 -2.273 1.00 98.00 208 GLY A CA 1
ATOM 1536 C C . GLY A 1 208 ? -9.528 -14.275 -1.632 1.00 98.00 208 GLY A C 1
ATOM 1537 O O . GLY A 1 208 ? -9.204 -15.007 -0.699 1.00 98.00 208 GLY A O 1
ATOM 1538 N N . LEU A 1 209 ? -8.738 -13.306 -2.106 1.00 98.62 209 LEU A N 1
ATOM 1539 C CA . LEU A 1 209 ? -7.429 -12.988 -1.525 1.00 98.62 209 LEU A CA 1
ATOM 1540 C C . LEU A 1 209 ? -7.496 -11.752 -0.617 1.00 98.62 209 LEU A C 1
ATOM 1542 O O . LEU A 1 209 ? -8.151 -10.769 -0.966 1.00 98.62 209 LEU A O 1
ATOM 1546 N N . ASN A 1 210 ? -6.802 -11.803 0.524 1.00 98.06 210 ASN A N 1
ATOM 1547 C CA . ASN A 1 210 ? -6.622 -10.666 1.437 1.00 98.06 210 ASN A CA 1
ATOM 1548 C C . ASN A 1 210 ? -5.481 -9.727 0.986 1.00 98.06 210 ASN A C 1
ATOM 1550 O O . ASN A 1 210 ? -4.875 -9.915 -0.071 1.00 98.06 210 ASN A O 1
ATOM 1554 N N . HIS A 1 211 ? -5.144 -8.751 1.835 1.00 98.06 211 HIS A N 1
ATOM 1555 C CA . HIS A 1 211 ? -4.052 -7.794 1.614 1.00 98.06 211 HIS A CA 1
ATOM 1556 C C . HIS A 1 211 ? -2.675 -8.435 1.374 1.00 98.06 211 HIS A C 1
ATOM 1558 O O . HIS A 1 211 ? -1.832 -7.884 0.666 1.00 98.06 211 HIS A O 1
ATOM 1564 N N . LEU A 1 212 ? -2.434 -9.606 1.970 1.00 98.00 212 LEU A N 1
ATOM 1565 C CA . LEU A 1 212 ? -1.185 -10.363 1.864 1.00 98.00 212 LEU A CA 1
ATOM 1566 C C . LEU A 1 212 ? -1.211 -11.375 0.707 1.00 98.00 212 LEU A C 1
ATOM 1568 O O . LEU A 1 212 ? -0.306 -12.196 0.588 1.00 98.00 212 LEU A O 1
ATOM 1572 N N . PHE A 1 213 ? -2.238 -11.321 -0.149 1.00 98.56 213 PHE A N 1
ATOM 1573 C CA . PHE A 1 213 ? -2.488 -12.284 -1.223 1.00 98.56 213 PHE A CA 1
ATOM 1574 C C . PHE A 1 213 ? -2.680 -13.718 -0.719 1.00 98.56 213 PHE A C 1
ATOM 1576 O O . PHE A 1 213 ? -2.374 -14.675 -1.426 1.00 98.56 213 PHE A O 1
ATOM 1583 N N . GLN A 1 214 ? -3.202 -13.884 0.493 1.00 98.44 214 GLN A N 1
ATOM 1584 C CA . GLN A 1 214 ? -3.528 -15.189 1.055 1.00 98.44 214 GLN A CA 1
ATOM 1585 C C . GLN A 1 214 ? -5.013 -15.504 0.818 1.00 98.44 214 GLN A C 1
ATOM 1587 O O . GLN A 1 214 ? -5.848 -14.604 0.968 1.00 98.44 214 GLN A O 1
ATOM 1592 N N . PRO A 1 215 ? -5.376 -16.758 0.492 1.00 98.25 215 PRO A N 1
ATOM 1593 C CA . PRO A 1 215 ? -6.772 -17.174 0.434 1.00 98.25 215 PRO A CA 1
ATOM 1594 C C . PRO A 1 215 ? -7.443 -17.008 1.800 1.00 98.25 215 PRO A C 1
ATOM 1596 O O . PRO A 1 215 ? -6.975 -17.563 2.793 1.00 98.25 215 PRO A O 1
ATOM 1599 N N . CYS A 1 216 ? -8.546 -16.265 1.856 1.00 96.81 216 CYS A N 1
ATOM 1600 C CA . CYS A 1 216 ? -9.182 -15.891 3.117 1.00 96.81 216 CYS A CA 1
ATOM 1601 C C . CYS A 1 216 ? -10.715 -15.987 3.061 1.00 96.81 216 CYS A C 1
ATOM 1603 O O . CYS A 1 216 ? -11.352 -16.026 1.994 1.00 96.81 216 CYS A O 1
ATOM 1605 N N . LYS A 1 217 ? -11.347 -16.024 4.239 1.00 94.88 217 LYS A N 1
ATOM 1606 C CA . LYS A 1 217 ? -12.813 -16.051 4.351 1.00 94.88 217 LYS A CA 1
ATOM 1607 C C . LYS A 1 217 ? -13.377 -14.648 4.474 1.00 94.88 217 LYS A C 1
ATOM 1609 O O . LYS A 1 217 ? -14.288 -14.327 3.713 1.00 94.88 217 LYS A O 1
ATOM 1614 N N . THR A 1 218 ? -12.830 -13.832 5.364 1.00 93.38 218 THR A N 1
ATOM 1615 C CA . THR A 1 218 ? -13.331 -12.473 5.615 1.00 93.38 218 THR A CA 1
ATOM 1616 C C . THR A 1 218 ? -12.367 -11.387 5.163 1.00 93.38 218 THR A C 1
ATOM 1618 O O . THR A 1 218 ? -12.816 -10.292 4.854 1.00 93.38 218 THR A O 1
ATOM 1621 N N . GLY A 1 219 ? -11.065 -11.683 5.100 1.00 93.94 219 GLY A N 1
ATOM 1622 C CA . GLY A 1 219 ? -10.041 -10.659 4.881 1.00 93.94 219 GLY A CA 1
ATOM 1623 C C . GLY A 1 219 ? -9.586 -9.947 6.155 1.00 93.94 219 GLY A C 1
ATOM 1624 O O . GLY A 1 219 ? -8.659 -9.144 6.091 1.00 93.94 219 GLY A O 1
ATOM 1625 N N . SER A 1 220 ? -10.187 -10.264 7.310 1.00 92.06 220 SER A N 1
ATOM 1626 C CA . SER A 1 220 ? -9.783 -9.723 8.609 1.00 92.06 220 SER A CA 1
ATOM 1627 C C . SER A 1 220 ? -8.314 -10.021 8.907 1.00 92.06 220 SER A C 1
ATOM 1629 O O . SER A 1 220 ? -7.829 -11.129 8.673 1.00 92.06 220 SER A O 1
ATOM 1631 N N . VAL A 1 221 ? -7.631 -9.043 9.508 1.00 89.69 221 VAL A N 1
ATOM 1632 C CA . VAL A 1 221 ? -6.239 -9.166 9.972 1.00 89.69 221 VAL A CA 1
ATOM 1633 C C . VAL A 1 221 ? -6.076 -10.317 10.969 1.00 89.69 221 VAL A C 1
ATOM 1635 O O . VAL A 1 221 ? -5.026 -10.954 11.009 1.00 89.69 221 VAL A O 1
ATOM 1638 N N . SER A 1 222 ? -7.130 -10.643 11.723 1.00 89.88 222 SER A N 1
ATOM 1639 C CA . SER A 1 222 ? -7.134 -11.783 12.648 1.00 89.88 222 SER A CA 1
ATOM 1640 C C . SER A 1 222 ? -6.944 -13.140 11.956 1.00 89.88 222 SER A C 1
ATOM 1642 O O . SER A 1 222 ? -6.416 -14.058 12.575 1.00 89.88 222 SER A O 1
ATOM 1644 N N . GLU A 1 223 ? -7.300 -13.275 10.670 1.00 91.75 223 GLU A N 1
ATOM 1645 C CA . GLU A 1 223 ? -7.090 -14.519 9.917 1.00 91.75 223 GLU A CA 1
ATOM 1646 C C . GLU A 1 223 ? -5.618 -14.726 9.528 1.00 91.75 223 GLU A C 1
ATOM 1648 O O . GLU A 1 223 ? -5.222 -15.849 9.232 1.00 91.75 223 GLU A O 1
ATOM 1653 N N . TYR A 1 224 ? -4.790 -13.675 9.513 1.00 93.25 224 TYR A N 1
ATOM 1654 C CA . TYR A 1 224 ? -3.480 -13.714 8.848 1.00 93.25 224 TYR A CA 1
ATOM 1655 C C . TYR A 1 224 ? -2.529 -14.735 9.478 1.00 93.25 224 TYR A C 1
ATOM 1657 O O . TYR A 1 224 ? -1.819 -15.435 8.759 1.00 93.25 224 TYR A O 1
ATOM 1665 N N . ALA A 1 225 ? -2.531 -14.830 10.811 1.00 92.25 225 ALA A N 1
ATOM 1666 C CA . ALA A 1 225 ? -1.681 -15.760 11.554 1.00 92.25 225 ALA A CA 1
ATOM 1667 C C . ALA A 1 225 ? -2.151 -17.222 11.449 1.00 92.25 225 ALA A C 1
ATOM 1669 O O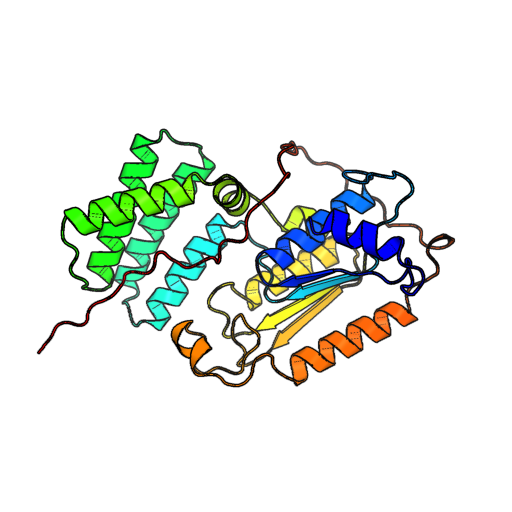 . ALA A 1 225 ? -1.355 -18.133 11.656 1.00 92.25 225 ALA A O 1
ATOM 1670 N N . GLU A 1 226 ? -3.424 -17.438 11.113 1.00 95.00 226 GLU A N 1
ATOM 1671 C CA . GLU A 1 226 ? -4.041 -18.764 10.998 1.00 95.00 226 GLU A CA 1
ATOM 1672 C C . GLU A 1 226 ? -3.924 -19.340 9.575 1.00 95.00 226 GLU A C 1
ATOM 1674 O O . GLU A 1 226 ? -4.109 -20.540 9.361 1.00 95.00 226 GLU A O 1
ATOM 1679 N N . ILE A 1 227 ? -3.634 -18.500 8.573 1.00 96.19 227 ILE A N 1
ATOM 1680 C CA . ILE A 1 227 ? -3.492 -18.931 7.181 1.00 96.19 227 ILE A CA 1
ATOM 1681 C C . ILE A 1 227 ? -2.048 -19.379 6.916 1.00 96.19 227 ILE A C 1
ATOM 1683 O O . ILE A 1 227 ? -1.134 -18.564 6.824 1.00 96.19 227 ILE A O 1
ATOM 1687 N N . GLU A 1 228 ? -1.849 -20.683 6.696 1.00 96.81 228 GLU A N 1
ATOM 1688 C CA . GLU A 1 228 ? -0.527 -21.256 6.373 1.00 96.81 228 GLU A CA 1
ATOM 1689 C C . GLU A 1 228 ? 0.034 -20.785 5.021 1.00 96.81 228 GLU A C 1
ATOM 1691 O O . GLU A 1 228 ? 1.248 -20.746 4.812 1.00 96.81 228 GLU A O 1
ATOM 1696 N N . THR A 1 229 ? -0.842 -20.450 4.069 1.00 96.88 229 THR A N 1
ATOM 1697 C CA . THR A 1 229 ? -0.419 -19.962 2.751 1.00 96.88 229 THR A CA 1
ATOM 1698 C C . THR A 1 229 ? 0.191 -18.575 2.900 1.00 96.88 229 THR A C 1
ATOM 1700 O O . THR A 1 229 ? -0.490 -17.647 3.318 1.00 96.88 229 THR A O 1
ATOM 1703 N N . THR A 1 230 ? 1.459 -18.412 2.527 1.00 94.69 230 THR A N 1
ATOM 1704 C CA . THR A 1 230 ? 2.156 -17.118 2.614 1.00 94.69 230 THR A CA 1
ATOM 1705 C C . THR A 1 230 ? 1.813 -16.183 1.458 1.00 94.69 230 THR A C 1
ATOM 1707 O O . THR A 1 230 ? 1.734 -14.977 1.654 1.00 94.69 230 THR A O 1
ATOM 1710 N N . PHE A 1 231 ? 1.609 -16.736 0.260 1.00 98.12 231 PHE A N 1
ATOM 1711 C CA . PHE A 1 231 ? 1.214 -16.012 -0.945 1.00 98.12 231 PHE A CA 1
ATOM 1712 C C . PHE A 1 231 ? 0.524 -16.983 -1.912 1.00 98.12 231 PHE A C 1
ATOM 1714 O O . PHE A 1 231 ? 1.002 -18.103 -2.110 1.00 98.12 231 PHE A O 1
ATOM 1721 N N . ASP A 1 232 ? -0.590 -16.578 -2.519 1.00 98.56 232 ASP A N 1
ATOM 1722 C CA . ASP A 1 232 ? -1.334 -17.419 -3.455 1.00 98.56 232 ASP A CA 1
ATOM 1723 C C . ASP A 1 232 ? -0.487 -17.809 -4.679 1.00 98.56 232 ASP A C 1
ATOM 1725 O O . ASP A 1 232 ? 0.087 -16.969 -5.379 1.00 98.56 232 ASP A O 1
ATOM 1729 N N . ALA A 1 233 ? -0.431 -19.112 -4.964 1.00 98.25 233 ALA A N 1
ATOM 1730 C CA . ALA A 1 233 ? 0.410 -19.650 -6.029 1.00 98.25 233 ALA A CA 1
ATOM 1731 C C . ALA A 1 233 ? -0.004 -19.152 -7.423 1.00 98.25 233 ALA A C 1
ATOM 1733 O O . ALA A 1 233 ? 0.851 -18.992 -8.294 1.00 98.25 233 ALA A O 1
ATOM 1734 N N . THR A 1 234 ? -1.295 -18.890 -7.652 1.00 98.38 234 THR A N 1
ATOM 1735 C CA . THR A 1 234 ? -1.773 -18.364 -8.937 1.00 98.38 234 THR A CA 1
ATOM 1736 C C . THR A 1 234 ? -1.290 -16.933 -9.118 1.00 98.38 234 THR A C 1
ATOM 1738 O O . THR A 1 234 ? -0.644 -16.636 -10.123 1.00 98.38 234 THR A O 1
ATOM 1741 N N . ALA A 1 235 ? -1.509 -16.078 -8.115 1.00 98.38 235 ALA A N 1
ATOM 1742 C CA . ALA A 1 235 ? -1.044 -14.696 -8.140 1.00 98.38 235 ALA A CA 1
ATOM 1743 C C . ALA A 1 235 ? 0.481 -14.600 -8.323 1.00 98.38 235 ALA A C 1
ATOM 1745 O O . ALA A 1 235 ? 0.954 -13.806 -9.140 1.00 98.38 235 ALA A O 1
ATOM 1746 N N . LEU A 1 236 ? 1.249 -15.453 -7.632 1.00 98.56 236 LEU A N 1
ATOM 1747 C CA . LEU A 1 236 ? 2.706 -15.507 -7.772 1.00 98.56 236 LEU A CA 1
ATOM 1748 C C . LEU A 1 236 ? 3.132 -15.928 -9.185 1.00 98.56 236 LEU A C 1
ATOM 1750 O O . LEU A 1 236 ? 3.986 -15.282 -9.793 1.00 98.56 236 LEU A O 1
ATOM 1754 N N . ASN A 1 237 ? 2.527 -16.985 -9.731 1.00 98.62 237 ASN A N 1
ATOM 1755 C CA . ASN A 1 237 ? 2.840 -17.461 -11.078 1.00 98.62 237 ASN A CA 1
ATOM 1756 C C . ASN A 1 237 ? 2.514 -16.411 -12.144 1.00 98.62 237 ASN A C 1
ATOM 1758 O O . ASN A 1 237 ? 3.297 -16.212 -13.073 1.00 98.62 237 ASN A O 1
ATOM 1762 N N . ASP A 1 238 ? 1.396 -15.702 -11.994 1.00 98.69 238 ASP A N 1
ATOM 1763 C CA . ASP A 1 238 ? 1.010 -14.610 -12.883 1.00 98.69 238 ASP A CA 1
ATOM 1764 C C . ASP A 1 238 ? 2.010 -13.441 -12.823 1.00 98.69 238 ASP A C 1
ATOM 1766 O O . ASP A 1 238 ? 2.384 -12.897 -13.865 1.00 98.69 238 ASP A O 1
ATOM 1770 N N . MET A 1 239 ? 2.493 -13.079 -11.626 1.00 98.38 239 MET A N 1
ATOM 1771 C CA . MET A 1 239 ? 3.563 -12.084 -11.461 1.00 98.38 239 MET A CA 1
ATOM 1772 C C . MET A 1 239 ? 4.849 -12.513 -12.162 1.00 98.38 239 MET A C 1
ATOM 1774 O O . MET A 1 239 ? 5.411 -11.738 -12.936 1.00 98.38 239 MET A O 1
ATOM 1778 N N . VAL A 1 240 ? 5.306 -13.745 -11.927 1.00 98.38 240 VAL A N 1
ATOM 1779 C CA . VAL A 1 240 ? 6.526 -14.278 -12.550 1.00 98.38 240 VAL A CA 1
ATOM 1780 C C . VAL A 1 240 ? 6.388 -14.291 -14.070 1.00 98.38 240 VAL A C 1
ATOM 1782 O O . VAL A 1 240 ? 7.273 -13.798 -14.771 1.00 98.38 240 VAL A O 1
ATOM 1785 N N . ALA A 1 241 ? 5.266 -14.791 -14.592 1.00 98.56 241 ALA A N 1
ATOM 1786 C CA . ALA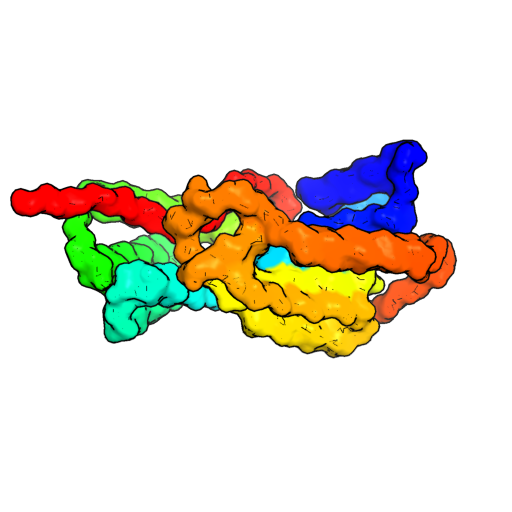 A 1 241 ? 5.005 -14.832 -16.025 1.00 98.56 241 ALA A CA 1
ATOM 1787 C C . ALA A 1 241 ? 5.023 -13.427 -16.646 1.00 98.56 241 ALA A C 1
ATOM 1789 O O . ALA A 1 241 ? 5.628 -13.225 -17.704 1.00 98.56 241 ALA A O 1
ATOM 1790 N N . TRP A 1 242 ? 4.411 -12.444 -15.979 1.00 98.50 242 TRP A N 1
ATOM 1791 C CA . TRP A 1 242 ? 4.421 -11.062 -16.445 1.00 98.50 242 TRP A CA 1
ATOM 1792 C C . TRP A 1 242 ? 5.824 -10.449 -16.440 1.00 98.50 242 TRP A C 1
ATOM 1794 O O . TRP A 1 242 ? 6.217 -9.827 -17.431 1.00 98.50 242 TRP A O 1
ATOM 1804 N N . VAL A 1 243 ? 6.594 -10.646 -15.365 1.00 98.00 243 VAL A N 1
ATOM 1805 C CA . VAL A 1 243 ? 7.968 -10.132 -15.244 1.00 98.00 243 VAL A CA 1
ATOM 1806 C C . VAL A 1 243 ? 8.861 -10.739 -16.322 1.00 98.00 243 VAL A C 1
ATOM 1808 O O . VAL A 1 243 ? 9.511 -10.002 -17.060 1.00 98.00 243 VAL A O 1
ATOM 1811 N N . VAL A 1 244 ? 8.845 -12.067 -16.481 1.00 97.50 244 VAL A N 1
ATOM 1812 C CA . VAL A 1 244 ? 9.650 -12.770 -17.494 1.00 97.50 244 VAL A CA 1
ATOM 1813 C C . VAL A 1 244 ? 9.308 -12.276 -18.898 1.00 97.50 244 VAL A C 1
ATOM 1815 O O . VAL A 1 244 ? 10.206 -11.913 -19.659 1.00 97.50 244 VAL A O 1
ATOM 1818 N N . LYS A 1 245 ? 8.014 -12.197 -19.234 1.00 97.31 245 LYS A N 1
ATOM 1819 C CA . LYS A 1 245 ? 7.563 -11.684 -20.533 1.00 97.31 245 LYS A CA 1
ATOM 1820 C C . LYS A 1 245 ? 8.034 -10.248 -20.764 1.00 97.31 245 LYS A C 1
ATOM 1822 O O . LYS A 1 245 ? 8.555 -9.937 -21.832 1.00 97.31 245 LYS A O 1
ATOM 1827 N N . THR A 1 246 ? 7.879 -9.384 -19.763 1.00 95.69 246 THR A N 1
ATOM 1828 C CA . THR A 1 246 ? 8.295 -7.980 -19.847 1.00 95.69 246 THR A CA 1
ATOM 1829 C C . THR A 1 246 ? 9.801 -7.876 -20.077 1.00 95.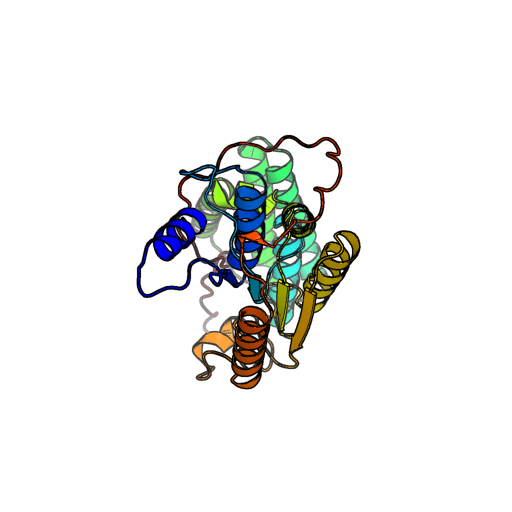69 246 THR A C 1
ATOM 1831 O O . THR A 1 246 ? 10.219 -7.206 -21.015 1.00 95.69 246 THR A O 1
ATOM 1834 N N . CYS A 1 247 ? 10.618 -8.616 -19.326 1.00 93.81 247 CYS A N 1
ATOM 1835 C CA . CYS A 1 247 ? 12.073 -8.663 -19.497 1.00 93.81 247 CYS A CA 1
ATOM 1836 C C . CYS A 1 247 ? 12.528 -9.112 -20.895 1.00 93.81 247 CYS A C 1
ATOM 1838 O O . CYS A 1 247 ? 13.539 -8.613 -21.395 1.00 93.81 247 CYS A O 1
ATOM 1840 N N . ILE A 1 248 ? 11.800 -10.037 -21.528 1.00 93.69 248 ILE A N 1
ATOM 1841 C CA . ILE A 1 248 ? 12.085 -10.506 -22.894 1.00 93.69 248 ILE A CA 1
ATOM 1842 C C . ILE A 1 248 ? 11.745 -9.428 -23.934 1.00 93.69 248 ILE A C 1
ATOM 1844 O O . ILE A 1 248 ? 12.485 -9.245 -24.897 1.00 93.69 248 ILE A O 1
ATOM 1848 N N . GLU A 1 249 ? 10.636 -8.714 -23.748 1.00 91.12 249 GLU A N 1
ATOM 1849 C CA . GLU A 1 249 ? 10.126 -7.727 -24.710 1.00 91.12 249 GLU A CA 1
ATOM 1850 C C . GLU A 1 249 ? 10.763 -6.335 -24.567 1.00 91.12 249 GLU A C 1
ATOM 1852 O O . GLU A 1 249 ? 10.657 -5.499 -25.470 1.00 91.12 249 GLU A O 1
ATOM 1857 N N . LEU A 1 250 ? 11.419 -6.065 -23.438 1.00 85.88 250 LEU A N 1
ATOM 1858 C CA . LEU A 1 250 ? 12.142 -4.824 -23.201 1.00 85.88 250 LEU A CA 1
ATOM 1859 C C . LEU A 1 250 ? 13.270 -4.644 -24.228 1.00 85.88 250 LEU A C 1
ATOM 1861 O O . LEU A 1 250 ? 14.202 -5.442 -24.319 1.00 85.88 250 LEU A O 1
ATOM 1865 N N . LYS A 1 251 ? 13.212 -3.541 -24.981 1.00 75.06 251 LYS A N 1
ATOM 1866 C CA . LYS A 1 251 ? 14.290 -3.145 -25.899 1.00 75.06 251 LYS A CA 1
ATOM 1867 C C . LYS A 1 251 ? 15.572 -2.806 -25.123 1.00 75.06 251 LYS A C 1
ATOM 1869 O O . LYS A 1 251 ? 15.466 -2.350 -23.979 1.00 75.06 251 LYS A O 1
ATOM 1874 N N . PRO A 1 252 ? 16.761 -2.926 -25.743 1.00 69.00 252 PRO A N 1
ATOM 1875 C CA . PRO A 1 252 ? 18.002 -2.407 -25.173 1.00 69.00 252 PRO A CA 1
ATOM 1876 C C . PRO A 1 252 ? 17.867 -0.925 -24.827 1.00 69.00 252 PRO A C 1
ATOM 1878 O O . PRO A 1 252 ? 17.232 -0.165 -25.565 1.00 69.00 252 PRO A O 1
ATOM 1881 N N . ARG A 1 253 ? 18.460 -0.508 -23.712 1.00 64.25 253 ARG A N 1
ATOM 1882 C CA . ARG A 1 253 ? 18.279 0.834 -23.140 1.00 64.25 253 ARG A CA 1
ATOM 1883 C C . ARG A 1 253 ? 18.658 1.975 -24.086 1.00 64.25 253 ARG A C 1
ATOM 1885 O O . ARG A 1 253 ? 17.916 2.948 -24.169 1.00 64.25 253 ARG A O 1
ATOM 1892 N N . ALA A 1 254 ? 19.707 1.804 -24.891 1.00 60.03 254 ALA A N 1
ATOM 1893 C CA . ALA A 1 254 ? 20.127 2.767 -25.918 1.00 60.03 254 ALA A CA 1
ATOM 1894 C C . ALA A 1 254 ? 19.070 3.038 -27.014 1.00 60.03 254 ALA A C 1
ATOM 1896 O O . ALA A 1 254 ? 19.171 4.023 -27.739 1.00 60.03 254 ALA A O 1
ATOM 1897 N N . ALA A 1 255 ? 18.057 2.175 -27.145 1.00 52.38 255 ALA A N 1
ATOM 1898 C CA . ALA A 1 255 ? 16.991 2.279 -28.141 1.00 52.38 255 ALA A CA 1
ATOM 1899 C C . ALA A 1 255 ? 15.626 2.681 -27.543 1.00 52.38 255 ALA A C 1
ATOM 1901 O O . ALA A 1 255 ? 14.614 2.653 -28.251 1.00 52.38 255 ALA A O 1
ATOM 1902 N N . ARG A 1 256 ? 15.559 3.014 -26.244 1.00 64.62 256 ARG A N 1
ATOM 1903 C CA . ARG A 1 256 ? 14.323 3.459 -25.585 1.00 64.62 256 ARG A CA 1
ATOM 1904 C C . ARG A 1 256 ? 14.222 4.985 -25.669 1.00 64.62 256 ARG A C 1
ATOM 1906 O O . ARG A 1 256 ? 14.990 5.687 -25.024 1.00 64.62 256 ARG A O 1
ATOM 1913 N N . THR A 1 257 ? 13.256 5.505 -26.425 1.00 56.41 257 THR A N 1
ATOM 1914 C CA . THR A 1 257 ? 12.834 6.910 -26.299 1.00 56.41 257 THR A CA 1
ATOM 1915 C C . THR A 1 257 ? 11.702 6.962 -25.280 1.00 56.41 257 THR A C 1
ATOM 1917 O O . THR A 1 257 ? 10.645 6.380 -25.538 1.00 56.41 257 THR A O 1
ATOM 1920 N N . PRO A 1 258 ? 11.899 7.586 -24.112 1.00 57.03 258 PRO A N 1
ATOM 1921 C CA . PRO A 1 258 ? 10.837 7.661 -23.128 1.00 57.03 258 PRO A CA 1
ATOM 1922 C C . PRO A 1 258 ? 9.710 8.592 -23.626 1.00 57.03 258 PRO A C 1
ATOM 1924 O O . PRO A 1 258 ? 10.006 9.601 -24.274 1.00 57.03 258 PRO A O 1
ATOM 1927 N N . PRO A 1 259 ? 8.426 8.279 -23.355 1.00 57.38 259 PRO A N 1
ATOM 1928 C CA . PRO A 1 259 ? 7.320 9.182 -23.675 1.00 57.38 259 PRO A CA 1
ATOM 1929 C C . PRO A 1 259 ? 7.523 10.543 -22.984 1.00 57.38 259 PRO A C 1
ATOM 1931 O O . PRO A 1 259 ? 8.106 10.571 -21.900 1.00 57.38 259 PRO A O 1
ATOM 1934 N N . PRO A 1 260 ? 7.094 11.673 -23.579 1.00 60.47 260 PRO A N 1
ATOM 1935 C CA . PRO A 1 260 ? 7.255 12.999 -22.974 1.00 60.47 260 PRO A CA 1
ATOM 1936 C C . PRO A 1 260 ? 6.562 13.081 -21.603 1.00 60.47 260 PRO A C 1
ATOM 1938 O O . PRO A 1 260 ? 5.589 12.372 -21.356 1.00 60.47 260 PRO A O 1
ATOM 1941 N N . LEU A 1 261 ? 7.077 13.918 -20.688 1.00 61.97 261 LEU A N 1
ATOM 1942 C CA . LEU A 1 261 ? 6.407 14.136 -19.399 1.00 61.97 261 LEU A CA 1
ATOM 1943 C C . LEU A 1 261 ? 5.071 14.843 -19.668 1.00 61.97 261 LEU A C 1
ATOM 1945 O O . LEU A 1 261 ? 5.019 15.693 -20.565 1.00 61.97 261 LEU A O 1
ATOM 1949 N N . PRO A 1 262 ? 4.014 14.549 -18.895 1.00 60.19 262 PRO A N 1
ATOM 1950 C CA . PRO A 1 262 ? 2.845 15.416 -18.874 1.00 60.19 262 PRO A CA 1
ATOM 1951 C C . PRO A 1 262 ? 3.265 16.840 -18.468 1.00 60.19 262 PRO A C 1
ATOM 1953 O O . PRO A 1 262 ? 4.184 17.014 -17.664 1.00 60.19 262 PRO A O 1
ATOM 1956 N N . ALA A 1 263 ? 2.623 17.856 -19.053 1.00 55.66 263 ALA A N 1
ATOM 1957 C CA . ALA A 1 263 ? 2.913 19.258 -18.750 1.00 55.66 263 ALA A CA 1
ATOM 1958 C C . ALA A 1 263 ? 2.704 19.544 -17.252 1.00 55.66 263 ALA A C 1
ATOM 1960 O O . ALA A 1 263 ? 1.723 19.083 -16.667 1.00 55.66 263 ALA A O 1
ATOM 1961 N N . GLU A 1 264 ? 3.619 20.299 -16.640 1.00 53.25 264 GLU A N 1
ATOM 1962 C CA . GLU A 1 264 ? 3.512 20.686 -15.232 1.00 53.25 264 GLU A CA 1
ATOM 1963 C C . GLU A 1 264 ? 2.276 21.572 -15.020 1.00 53.25 264 GLU A C 1
ATOM 1965 O O . GLU A 1 264 ? 2.196 22.692 -15.521 1.00 53.25 264 GLU A O 1
ATOM 1970 N N . GLY A 1 265 ? 1.298 21.055 -14.279 1.00 41.91 265 GLY A N 1
ATOM 1971 C CA . GLY A 1 265 ? 0.303 21.867 -13.589 1.00 41.91 265 GLY A CA 1
ATOM 1972 C C . GLY A 1 265 ? 0.771 22.099 -12.154 1.00 41.91 265 GLY A C 1
ATOM 1973 O O . GLY A 1 265 ? 1.130 21.133 -11.480 1.00 41.91 265 GLY A O 1
ATOM 1974 N N . ASP A 1 266 ? 0.783 23.366 -11.726 1.00 35.84 266 ASP A N 1
ATOM 1975 C CA . ASP A 1 266 ? 1.237 23.871 -10.421 1.00 35.84 266 ASP A CA 1
ATOM 1976 C C . ASP A 1 266 ? 1.049 22.886 -9.259 1.00 35.84 266 ASP A C 1
ATOM 1978 O O . ASP A 1 266 ? -0.072 22.627 -8.816 1.00 35.84 266 ASP A O 1
ATOM 1982 N N . ALA A 1 267 ? 2.155 22.385 -8.709 1.00 38.59 267 ALA A N 1
ATOM 1983 C CA . ALA A 1 267 ? 2.197 21.903 -7.333 1.00 38.59 267 ALA A CA 1
ATOM 1984 C C . ALA A 1 267 ? 3.635 21.617 -6.895 1.00 38.59 267 ALA A C 1
ATOM 1986 O O . ALA A 1 267 ? 4.287 20.691 -7.375 1.00 38.59 267 ALA A O 1
ATOM 1987 N N . ALA A 1 268 ? 4.084 22.419 -5.935 1.00 31.36 268 ALA A N 1
ATOM 1988 C CA . ALA A 1 268 ? 5.378 22.337 -5.284 1.00 31.36 268 ALA A CA 1
ATOM 1989 C C . ALA A 1 268 ? 5.688 20.921 -4.764 1.00 31.36 268 ALA A C 1
ATOM 1991 O O . ALA A 1 268 ? 4.945 20.353 -3.963 1.00 31.36 268 ALA A O 1
ATOM 1992 N N . VAL A 1 269 ? 6.827 20.382 -5.194 1.00 35.09 269 VAL A N 1
ATOM 1993 C CA . VAL A 1 269 ? 7.446 19.187 -4.619 1.00 35.09 269 VAL A CA 1
ATOM 1994 C C . VAL A 1 269 ? 8.147 19.620 -3.331 1.00 35.09 269 VAL A C 1
ATOM 1996 O O . VAL A 1 269 ? 9.109 20.382 -3.379 1.00 35.09 269 VAL A O 1
ATOM 1999 N N . SER A 1 270 ? 7.668 19.180 -2.165 1.00 34.16 270 SER A N 1
ATOM 2000 C CA . SER A 1 270 ? 8.414 19.377 -0.919 1.00 34.16 270 SER A CA 1
ATOM 2001 C C . SER A 1 270 ? 9.559 18.366 -0.849 1.00 34.16 270 SER A C 1
ATOM 2003 O O . SER A 1 270 ? 9.329 17.164 -0.705 1.00 34.16 270 SER A O 1
ATOM 2005 N N . GLU A 1 271 ? 10.794 18.853 -0.939 1.00 33.62 271 GLU A N 1
ATOM 2006 C CA . GLU A 1 271 ? 12.005 18.083 -0.658 1.00 33.62 271 GLU A CA 1
ATOM 2007 C C . GLU A 1 271 ? 12.044 17.656 0.819 1.00 33.62 271 GLU A C 1
ATOM 2009 O O . GLU A 1 271 ? 12.513 18.393 1.682 1.00 33.62 271 GLU A O 1
ATOM 2014 N N . SER A 1 272 ? 11.590 16.443 1.132 1.00 33.03 272 SER A N 1
ATOM 2015 C CA . SER A 1 272 ? 12.040 15.738 2.338 1.00 33.03 272 SER A CA 1
ATOM 2016 C C . SER A 1 272 ? 11.756 14.239 2.252 1.00 33.03 272 SER A C 1
ATOM 2018 O O . SER A 1 272 ? 10.781 13.747 2.809 1.00 33.03 272 SER A O 1
ATOM 2020 N N . ALA A 1 273 ? 12.637 13.490 1.590 1.00 31.91 273 ALA A N 1
ATOM 2021 C CA . ALA A 1 273 ? 12.681 12.036 1.716 1.00 31.91 273 ALA A CA 1
ATOM 2022 C C . ALA A 1 273 ? 14.131 11.578 1.916 1.00 31.91 273 ALA A C 1
ATOM 2024 O O . ALA A 1 273 ? 14.824 11.204 0.973 1.00 31.91 273 ALA A O 1
ATOM 2025 N N . LYS A 1 274 ? 14.610 11.626 3.164 1.00 30.69 274 LYS A N 1
ATOM 2026 C CA . LYS A 1 274 ? 15.781 10.850 3.595 1.00 30.69 274 LYS A CA 1
ATOM 2027 C C . LYS A 1 274 ? 15.462 10.170 4.929 1.00 30.69 274 LYS A C 1
ATOM 2029 O O . LYS A 1 274 ? 15.123 10.848 5.893 1.00 30.69 274 LYS A O 1
ATOM 2034 N N . SER A 1 275 ? 15.563 8.837 4.890 1.00 33.97 275 SER A N 1
ATOM 2035 C CA . SER A 1 275 ? 15.331 7.817 5.927 1.00 33.97 275 SER A CA 1
ATOM 2036 C C . SER A 1 275 ? 13.942 7.796 6.578 1.00 33.97 275 SER A C 1
ATOM 2038 O O . SER A 1 275 ? 13.639 8.635 7.422 1.00 33.97 275 SER A O 1
ATOM 2040 N N . ALA A 1 276 ? 13.149 6.777 6.237 1.00 30.95 276 ALA A N 1
ATOM 2041 C CA . ALA A 1 276 ? 11.954 6.367 6.972 1.00 30.95 276 ALA A CA 1
ATOM 2042 C C . ALA A 1 276 ? 12.226 4.995 7.626 1.00 30.95 276 ALA A C 1
ATOM 2044 O O . ALA A 1 276 ? 12.661 4.080 6.924 1.00 30.95 276 ALA A O 1
ATOM 2045 N N . PRO A 1 277 ? 12.020 4.822 8.942 1.00 29.56 277 PRO A N 1
ATOM 2046 C CA . PRO A 1 277 ? 11.964 3.499 9.545 1.00 29.56 277 PRO A CA 1
ATOM 2047 C C . PRO A 1 277 ? 10.644 2.809 9.167 1.00 29.56 277 PRO A C 1
ATOM 2049 O O . PRO A 1 277 ? 9.585 3.427 9.160 1.00 29.56 277 PRO A O 1
ATOM 2052 N N . THR A 1 278 ? 10.714 1.515 8.857 1.00 30.12 278 THR A N 1
ATOM 2053 C CA . THR A 1 278 ? 9.566 0.632 8.611 1.00 30.12 278 THR A CA 1
ATOM 2054 C C . THR A 1 278 ? 8.750 0.448 9.891 1.00 30.12 278 THR A C 1
ATOM 2056 O O . THR A 1 278 ? 9.122 -0.354 10.748 1.00 30.12 278 THR A O 1
ATOM 2059 N N . GLY A 1 279 ? 7.651 1.187 10.025 1.00 28.27 279 GLY A N 1
ATOM 2060 C CA . GLY A 1 279 ? 6.579 0.894 10.975 1.00 28.27 279 GLY A CA 1
ATOM 2061 C C . GLY A 1 279 ? 5.438 0.210 10.232 1.00 28.27 279 GLY A C 1
ATOM 2062 O O . GLY A 1 279 ? 4.957 0.747 9.243 1.00 28.27 279 GLY A O 1
ATOM 2063 N N . GLN A 1 280 ? 5.023 -0.979 10.672 1.00 29.33 280 GLN A N 1
ATOM 2064 C CA . GLN A 1 280 ? 3.790 -1.590 10.178 1.00 29.33 280 GLN A CA 1
ATOM 2065 C C . GLN A 1 280 ? 2.610 -0.675 10.523 1.00 29.33 280 GLN A C 1
ATOM 2067 O O . GLN A 1 280 ? 2.415 -0.340 11.692 1.00 29.33 280 GLN A O 1
ATOM 2072 N N . LEU A 1 281 ? 1.820 -0.302 9.512 1.00 37.31 281 LEU A N 1
ATOM 2073 C CA . LEU A 1 281 ? 0.484 0.259 9.683 1.00 37.31 281 LEU A CA 1
ATOM 2074 C C . LEU A 1 281 ? -0.389 -0.775 10.401 1.00 37.31 281 LEU A C 1
ATOM 2076 O O . LEU A 1 281 ? -0.958 -1.678 9.791 1.00 37.31 281 LEU A O 1
ATOM 2080 N N . GLN A 1 282 ? -0.483 -0.656 11.716 1.00 31.84 282 GLN A N 1
ATOM 2081 C CA . GLN A 1 282 ? -1.618 -1.182 12.450 1.00 31.84 282 GLN A CA 1
ATOM 2082 C C . GLN A 1 282 ? -2.459 0.018 12.868 1.00 31.84 282 GLN A C 1
ATOM 2084 O O . GLN A 1 282 ? -1.937 0.985 13.429 1.00 31.84 282 GLN A O 1
ATOM 2089 N N . ALA A 1 283 ? -3.766 -0.051 12.600 1.00 33.12 283 ALA A N 1
ATOM 2090 C CA . ALA A 1 283 ? -4.730 0.678 13.411 1.00 33.12 283 ALA A CA 1
ATOM 2091 C C . ALA A 1 283 ? -4.333 0.472 14.877 1.00 33.12 283 ALA A C 1
ATOM 2093 O O . ALA A 1 283 ? -3.947 -0.643 15.231 1.00 33.12 283 ALA A O 1
ATOM 2094 N N . ILE A 1 284 ? -4.355 1.542 15.681 1.00 36.16 284 ILE A N 1
ATOM 2095 C CA . ILE A 1 284 ? -3.991 1.509 17.104 1.00 36.16 284 ILE A CA 1
ATOM 2096 C C . ILE A 1 284 ? -4.581 0.227 17.704 1.00 36.16 284 ILE A C 1
ATOM 2098 O O . ILE A 1 284 ? -5.809 0.125 17.763 1.00 36.16 284 ILE A O 1
ATOM 2102 N N . PRO A 1 285 ? -3.756 -0.767 18.086 1.00 30.98 285 PRO A N 1
ATOM 2103 C CA . PRO A 1 285 ? -4.282 -1.990 18.648 1.00 30.98 285 PRO A CA 1
ATOM 2104 C C . PRO A 1 285 ? -4.917 -1.604 19.978 1.00 30.98 285 PRO A C 1
ATOM 2106 O O . PRO A 1 285 ? -4.220 -1.271 20.937 1.00 30.98 285 PRO A O 1
ATOM 2109 N N . LEU A 1 286 ? -6.246 -1.596 20.039 1.00 36.03 286 LEU A N 1
ATOM 2110 C CA . LEU A 1 286 ? -6.927 -1.683 21.318 1.00 36.03 286 LEU A CA 1
ATOM 2111 C C . LEU A 1 286 ? -6.592 -3.086 21.826 1.00 36.03 286 LEU A C 1
ATOM 2113 O O . LEU A 1 286 ? -7.124 -4.069 21.318 1.00 36.03 286 LEU A O 1
ATOM 2117 N N . GLU A 1 287 ? -5.650 -3.215 22.762 1.00 27.33 287 GLU A N 1
ATOM 2118 C CA . GLU A 1 287 ? -5.452 -4.477 23.478 1.00 27.33 287 GLU A CA 1
ATOM 2119 C C . GLU A 1 287 ? -6.743 -4.788 24.251 1.00 27.33 287 GLU A C 1
ATOM 2121 O O . GLU A 1 287 ? -6.975 -4.318 25.366 1.00 27.33 287 GLU A O 1
ATOM 2126 N N . VAL A 1 288 ? -7.631 -5.560 23.623 1.00 36.00 288 VAL A N 1
ATOM 2127 C CA . VAL A 1 288 ? -8.911 -5.967 24.194 1.00 36.00 288 VAL A CA 1
ATOM 2128 C C . VAL A 1 288 ? -8.656 -7.092 25.192 1.00 36.00 288 VAL A C 1
ATOM 2130 O O . VAL A 1 288 ? -8.369 -8.227 24.814 1.00 36.00 288 VAL A O 1
ATOM 2133 N N . LYS A 1 289 ? -8.808 -6.815 26.490 1.00 27.39 289 LYS A N 1
ATOM 2134 C CA . LYS A 1 289 ? -9.062 -7.888 27.458 1.00 27.39 289 LYS A CA 1
ATOM 2135 C C . LYS A 1 289 ? -10.550 -8.246 27.404 1.00 27.39 289 LYS A C 1
ATOM 2137 O O . LYS A 1 289 ? -11.376 -7.366 27.649 1.00 27.39 289 LYS A O 1
ATOM 2142 N N . PRO A 1 290 ? -10.922 -9.507 27.115 1.00 29.20 290 PRO A N 1
ATOM 2143 C CA . PRO A 1 290 ? -12.316 -9.916 27.161 1.00 29.20 290 PRO A CA 1
ATOM 2144 C C . PRO A 1 290 ? -12.853 -9.801 28.591 1.00 29.20 290 PRO A C 1
ATOM 2146 O O . PRO A 1 290 ? -12.159 -10.094 29.568 1.00 29.20 290 PRO A O 1
ATOM 2149 N N . LYS A 1 291 ? -14.114 -9.377 28.707 1.00 31.48 291 LYS A N 1
ATOM 2150 C CA . LYS A 1 291 ? -14.858 -9.365 29.968 1.00 31.48 291 LYS A CA 1
ATOM 2151 C C . LYS A 1 291 ? -14.972 -10.815 30.456 1.00 31.48 291 LYS A C 1
ATOM 2153 O O . LYS A 1 291 ? -15.518 -11.656 29.744 1.00 31.48 291 LYS A O 1
ATOM 2158 N N . ALA A 1 292 ? -14.423 -11.116 31.632 1.00 29.72 292 ALA A N 1
ATOM 2159 C CA . ALA A 1 292 ? -14.699 -12.388 32.294 1.00 29.72 292 ALA A CA 1
ATOM 2160 C C . ALA A 1 292 ? -16.215 -12.487 32.581 1.00 29.72 292 ALA A C 1
ATOM 2162 O O . ALA A 1 292 ? -16.826 -11.442 32.833 1.00 29.72 292 ALA A O 1
ATOM 2163 N N . PRO A 1 293 ? -16.807 -13.693 32.484 1.00 40.16 293 PRO A N 1
ATOM 2164 C CA . PRO A 1 293 ? -18.244 -13.906 32.659 1.00 40.16 293 PRO A CA 1
ATOM 2165 C C . PRO A 1 293 ? -18.764 -13.452 34.027 1.00 40.16 293 PRO A C 1
ATOM 2167 O O . PRO A 1 293 ? -17.996 -13.527 35.015 1.00 40.16 293 PRO A O 1
#

Radius of gyration: 20.87 Å; chains: 1; bounding box: 52×45×61 Å

pLDDT: mean 85.46, std 20.24, range [27.33, 98.81]

Sequence (293 aa):
DADAASEFLKKVAEIDADRIGIAGHSEGGMIAPLVSMWQNEGLGASDPESAAVSFLVLLAAPAQRGAEVLVWQTGELMRAEGVSEEAIAAVLVAHTAVMNAVIDKQPAAELRAAMETLIRTQVDATGTVMDEASLQSTLNAAIAGMQDKWMTTFITYDPIRAIQRCRVPVYAIAGDKDLQVDGRANLALISRATGDAGLRAQVRLYNGLNHLFQPCKTGSVSEYAEIETTFDATALNDMVAWVVKTCIELKPRAARTPPPLPAEGDAAVSESAKSAPTGQLQAIPLEVKPKAP

Secondary structure (DSSP, 8-state):
-HHHHHHHHTT-TTS-GGG--EEEETHHHHHHHHHHHHHHTT-S-SSTTPPPPS-EEEES---S-HHHHHHHHHHHHHHHTT--HHHHHHHHHHHHHHHHHHHTT--HHHHHHHHHHHHHHHHHHHT----HHHHHHHHHHHHHHHTSHHHHHHHH--HHHHHHH--S-EEEEEETT-SSS-HHHHHHHHHHHHHHTT--EEEEEETTB-TTS-B-SS--GGGTTT---SS-HHHHHHHHHHHHHHHHHPPPGGG--PPPPPP--S-------S--------------PPPP-

Foldseek 3Di:
DVLVVLVVQLVDPPHDNLQAADEAAEVGLLVRLVSLLCQCVLHPDPDSPRHGGAEYERALYAQAFLLVLVLQLQLLQCVLVVFDPVLNVQLSVLSNLLLVCLQVVPPLVSNLVSLLSNVVSVCVRNVHDDDPVRSVVLSVVVSVQCPDPVNSCRSNDRSLLSLLSHQHEYEYEYECLESSGNRVVRLVSSVVSCVVSVHNYDYYYDYQAYSQQFRHDRNHPVCQVVGPDRHDPVVVVVVVVVSVVSSVPRDDPVPDDGDDGDDDDDDDDDPDDDDDDDDDDDDSPPPGDDDDD